Protein AF-A0AAN6WQC1-F1 (afdb_monomer_lite)

Sequence (217 aa):
PSANMASTAAAEAPAALTTPFSPPQSCVDQFVTTSFVSDSSTVTLLASGPVDSQFSACQPSGWDAGGSSSNFHFSPAVCPSGWTAYELGADGQSSTARCCSSGFALSLINNLRIDGFPDMVCAQATTLEDSQQSVLRVHNEWFISWASSDVPSLTPAPPQPACSTSRIPTWIPGDNAVDLGSPCTGTPNNDVPSHQKDAGVALFLMIGLPLIFVAII

Secondary structure (DSSP, 8-state):
---------PPPPPEEESS-----GGGTT--EEEEEEETTEEEEEEEESTTSTTGGGGSPTTTTTT-TTTTTEEEEE-PPTTPEEEEEEE-SSEEEEEEE-TT-EEEE-TT---TT--SEEEEEEEEETTTTEEEEEEEPPEEEEEETTTGGGSSSPPPPPSSTT-EEEEE-TT-------S------------THHHHHHHHIIIIIHHHHHHT--

Radius of gyration: 19.8 Å; chains: 1; bounding box: 80×39×48 Å

Structure (mmCIF, N/CA/C/O backbone):
data_AF-A0AAN6WQC1-F1
#
_entry.id   AF-A0AAN6WQC1-F1
#
loop_
_atom_site.group_PDB
_atom_site.id
_atom_site.type_symbol
_atom_site.label_atom_id
_atom_site.label_alt_id
_atom_site.label_comp_id
_atom_site.label_asym_id
_atom_site.label_entity_id
_atom_site.label_seq_id
_atom_site.pdbx_PDB_ins_code
_atom_site.Cartn_x
_atom_site.Cartn_y
_atom_site.Cartn_z
_atom_site.occupancy
_atom_site.B_iso_or_equiv
_atom_site.auth_seq_id
_atom_site.auth_comp_id
_atom_site.auth_asym_id
_atom_site.auth_atom_id
_atom_site.pdbx_PDB_model_num
ATOM 1 N N . PRO A 1 1 ? -46.557 19.786 -19.475 1.00 40.41 1 PRO A N 1
ATOM 2 C CA . PRO A 1 1 ? -45.206 20.311 -19.166 1.00 40.41 1 PRO A CA 1
ATOM 3 C C . PRO A 1 1 ? -44.537 19.434 -18.100 1.00 40.41 1 PRO A C 1
ATOM 5 O O . PRO A 1 1 ? -44.844 19.542 -16.918 1.00 40.41 1 PRO A O 1
ATOM 8 N N . SER A 1 2 ? -43.733 18.477 -18.564 1.00 36.22 2 SER A N 1
ATOM 9 C CA . SER A 1 2 ? -43.116 17.421 -17.759 1.00 36.22 2 SER A CA 1
ATOM 10 C C . SER A 1 2 ? -42.010 17.969 -16.858 1.00 36.22 2 SER A C 1
ATOM 12 O O . SER A 1 2 ? -41.162 18.736 -17.310 1.00 36.22 2 SER A O 1
ATOM 14 N N . ALA A 1 3 ? -42.031 17.568 -15.586 1.00 41.28 3 ALA A N 1
ATOM 15 C CA . ALA A 1 3 ? -40.982 17.859 -14.621 1.00 41.28 3 ALA A CA 1
ATOM 16 C C . ALA A 1 3 ? -39.701 17.106 -15.008 1.00 41.28 3 ALA A C 1
ATOM 18 O O . ALA A 1 3 ? -39.703 15.881 -15.120 1.00 41.28 3 ALA A O 1
ATOM 19 N N . ASN A 1 4 ? -38.617 17.847 -15.225 1.00 42.84 4 ASN A N 1
ATOM 20 C CA . ASN A 1 4 ? -37.292 17.295 -15.463 1.00 42.84 4 ASN A CA 1
ATOM 21 C C . ASN A 1 4 ? -36.682 16.957 -14.093 1.00 42.84 4 ASN A C 1
ATOM 23 O O . ASN A 1 4 ? -36.180 17.840 -13.400 1.00 42.84 4 ASN A O 1
ATOM 27 N N . MET A 1 5 ? -36.804 15.702 -13.654 1.00 38.09 5 MET A N 1
ATOM 28 C CA . MET A 1 5 ? -36.086 15.215 -12.476 1.00 38.09 5 MET A CA 1
ATOM 29 C C . MET A 1 5 ? -34.627 14.985 -12.870 1.00 38.09 5 MET A C 1
ATOM 31 O O . MET A 1 5 ? -34.294 13.994 -13.513 1.00 38.09 5 MET A O 1
ATOM 35 N N . ALA A 1 6 ? -33.760 15.924 -12.497 1.00 45.75 6 ALA A N 1
ATOM 36 C CA . ALA A 1 6 ? -32.326 15.691 -12.486 1.00 45.75 6 ALA A CA 1
ATOM 37 C C . ALA A 1 6 ? -32.026 14.653 -11.395 1.00 45.75 6 ALA A C 1
ATOM 39 O O . ALA A 1 6 ? -32.148 14.935 -10.204 1.00 45.75 6 ALA A O 1
ATOM 40 N N . SER A 1 7 ? -31.694 13.434 -11.816 1.00 40.56 7 SER A N 1
ATOM 41 C CA . SER A 1 7 ? -31.193 12.384 -10.935 1.00 40.56 7 SER A CA 1
ATOM 42 C C . SER A 1 7 ? -29.777 12.759 -10.511 1.00 40.56 7 SER A C 1
ATOM 44 O O . SER A 1 7 ? -28.839 12.630 -11.296 1.00 40.56 7 SER A O 1
ATOM 46 N N . THR A 1 8 ? -29.615 13.250 -9.284 1.00 41.53 8 THR A N 1
ATOM 47 C CA . THR A 1 8 ? -28.304 13.333 -8.636 1.00 41.53 8 THR A CA 1
ATOM 48 C C . THR A 1 8 ? -27.776 11.907 -8.519 1.00 41.53 8 THR A C 1
ATOM 50 O O . THR A 1 8 ? -28.330 11.110 -7.763 1.00 41.53 8 THR A O 1
ATOM 53 N N . ALA A 1 9 ? -26.764 11.552 -9.311 1.00 47.03 9 ALA A N 1
ATOM 54 C CA . ALA A 1 9 ? -26.075 10.277 -9.163 1.00 47.03 9 ALA A CA 1
ATOM 55 C C . ALA A 1 9 ? -25.506 10.213 -7.739 1.00 47.03 9 ALA A C 1
ATOM 57 O O . ALA A 1 9 ? -24.696 11.058 -7.355 1.00 47.03 9 ALA A O 1
ATOM 58 N N . ALA A 1 10 ? -25.991 9.269 -6.932 1.00 48.66 10 ALA A N 1
ATOM 59 C CA . ALA A 1 10 ? -25.383 8.975 -5.646 1.00 48.66 10 ALA A CA 1
ATOM 60 C C . ALA A 1 10 ? -23.965 8.466 -5.923 1.00 48.66 10 ALA A C 1
ATOM 62 O O . ALA A 1 10 ? -23.799 7.542 -6.718 1.00 48.66 10 ALA A O 1
ATOM 63 N N . ALA A 1 11 ? -22.956 9.094 -5.318 1.00 55.50 11 ALA A N 1
ATOM 64 C CA . ALA A 1 11 ? -21.610 8.541 -5.319 1.00 55.50 11 ALA A CA 1
ATOM 65 C C . ALA A 1 11 ? -21.685 7.140 -4.698 1.00 55.50 11 ALA A C 1
ATOM 67 O O . ALA A 1 11 ? -22.179 6.987 -3.578 1.00 55.50 11 ALA A O 1
ATOM 68 N N . GLU A 1 12 ? -21.285 6.129 -5.462 1.00 62.88 12 GLU A N 1
ATOM 69 C CA . GLU A 1 12 ? -21.279 4.747 -5.002 1.00 62.88 12 GLU A CA 1
ATOM 70 C C . GLU A 1 12 ? -20.284 4.624 -3.842 1.00 62.88 12 GLU A C 1
ATOM 72 O O . GLU A 1 12 ? -19.184 5.182 -3.884 1.00 62.88 12 GLU A O 1
ATOM 77 N N . ALA A 1 13 ? -20.712 3.984 -2.754 1.00 68.94 13 ALA A N 1
ATOM 78 C CA . ALA A 1 13 ? -19.872 3.836 -1.575 1.00 68.94 13 ALA A CA 1
ATOM 79 C C . ALA A 1 13 ? -18.675 2.918 -1.897 1.00 68.94 13 ALA A C 1
ATOM 81 O O . ALA A 1 13 ? -18.851 1.941 -2.628 1.00 68.94 13 ALA A O 1
ATOM 82 N N . PRO A 1 14 ? -17.476 3.197 -1.354 1.00 78.62 14 PRO A N 1
ATOM 83 C CA . PRO A 1 14 ? -16.312 2.336 -1.547 1.00 78.62 14 PRO A CA 1
ATOM 84 C C . PRO A 1 14 ? -16.585 0.912 -1.049 1.00 78.62 14 PRO A C 1
ATOM 86 O O . PRO A 1 14 ? -17.332 0.706 -0.090 1.00 78.62 14 PRO A O 1
ATOM 89 N N . ALA A 1 15 ? -15.961 -0.077 -1.692 1.00 85.94 15 ALA A N 1
ATOM 90 C CA . ALA A 1 15 ? -16.128 -1.475 -1.313 1.00 85.94 15 ALA A CA 1
ATOM 91 C C . ALA A 1 15 ? -15.557 -1.745 0.092 1.00 85.94 15 ALA A C 1
ATOM 93 O O . ALA A 1 15 ? -14.488 -1.253 0.458 1.00 85.94 15 ALA A O 1
ATOM 94 N N . ALA A 1 16 ? -16.260 -2.556 0.884 1.00 90.50 16 ALA A N 1
ATOM 95 C CA . ALA A 1 16 ? -15.798 -2.971 2.205 1.00 90.50 16 ALA A CA 1
ATOM 96 C C . ALA A 1 16 ? -14.895 -4.212 2.105 1.00 90.50 16 ALA A C 1
ATOM 98 O O . ALA A 1 16 ? -15.237 -5.180 1.425 1.00 90.50 16 ALA A O 1
ATOM 99 N N . LEU A 1 17 ? -13.772 -4.209 2.828 1.00 91.69 17 LEU A N 1
ATOM 100 C CA . LEU A 1 17 ? -12.808 -5.316 2.896 1.00 91.69 17 LEU A CA 1
ATOM 101 C C . LEU A 1 17 ? -12.402 -5.577 4.346 1.00 91.69 17 LEU A C 1
ATOM 103 O O . LEU A 1 17 ? -11.299 -5.253 4.783 1.00 91.69 17 LEU A O 1
ATOM 107 N N . THR A 1 18 ? -13.311 -6.164 5.118 1.00 92.44 18 THR A N 1
ATOM 108 C CA . THR A 1 18 ? -13.117 -6.380 6.561 1.00 92.44 18 THR A CA 1
ATOM 109 C C . THR A 1 18 ? -12.109 -7.485 6.899 1.00 92.44 18 THR A C 1
ATOM 111 O O . THR A 1 18 ? -11.685 -7.608 8.048 1.00 92.44 18 THR A O 1
ATOM 114 N N . THR A 1 19 ? -11.682 -8.255 5.897 1.00 90.25 19 THR A N 1
ATOM 115 C CA . THR A 1 19 ? -10.601 -9.244 5.974 1.00 90.25 19 THR A CA 1
ATOM 116 C C . THR A 1 19 ? -9.582 -8.996 4.862 1.00 90.25 19 THR A C 1
ATOM 118 O O . THR A 1 19 ? -9.999 -8.597 3.770 1.00 90.25 19 THR A O 1
ATOM 121 N N . PRO A 1 20 ? -8.283 -9.291 5.070 1.00 90.12 20 PRO A N 1
ATOM 122 C CA . PRO A 1 20 ? -7.261 -9.156 4.057 1.00 90.12 20 PRO A CA 1
ATOM 123 C C . PRO A 1 20 ? -7.650 -9.880 2.780 1.00 90.12 20 PRO A C 1
ATOM 125 O O . PRO A 1 20 ? -7.912 -11.085 2.772 1.00 90.12 20 PRO A O 1
ATOM 128 N N . PHE A 1 21 ? -7.661 -9.133 1.685 1.00 91.25 21 PHE A N 1
ATOM 129 C CA . PHE A 1 21 ? -7.722 -9.727 0.367 1.00 91.25 21 PHE A CA 1
ATOM 130 C C . PHE A 1 21 ? -6.424 -10.502 0.103 1.00 91.25 21 PHE A C 1
ATOM 132 O O . PHE A 1 21 ? -5.330 -10.026 0.409 1.00 91.25 21 PHE A O 1
ATOM 139 N N . SER A 1 22 ? -6.541 -11.696 -0.472 1.00 89.38 22 SER A N 1
ATOM 140 C CA . SER A 1 22 ? -5.398 -12.483 -0.924 1.00 89.38 22 SER A CA 1
ATOM 141 C C . SER A 1 22 ? -5.552 -12.705 -2.427 1.00 89.38 22 SER A C 1
ATOM 143 O O . SER A 1 22 ? -6.411 -13.498 -2.828 1.00 89.38 22 SER A O 1
ATOM 145 N N . PRO A 1 23 ? -4.793 -11.980 -3.271 1.00 81.62 23 PRO A N 1
ATOM 146 C CA . PRO A 1 23 ? -4.866 -12.191 -4.707 1.00 81.62 23 PRO A CA 1
ATOM 147 C C . PRO A 1 23 ? -4.422 -13.625 -5.051 1.00 81.62 23 PRO A C 1
ATOM 149 O O . PRO A 1 23 ? -3.529 -14.172 -4.392 1.00 81.62 23 PRO A O 1
ATOM 152 N N . PRO A 1 24 ? -5.003 -14.251 -6.091 1.00 84.12 24 PRO A N 1
ATOM 153 C CA . PRO A 1 24 ? -4.518 -15.528 -6.605 1.00 84.12 24 PRO A CA 1
ATOM 154 C C . PRO A 1 24 ? -3.018 -15.479 -6.934 1.00 84.12 24 PRO A C 1
ATOM 156 O O . PRO A 1 24 ? -2.499 -14.442 -7.331 1.00 84.12 24 PRO A O 1
ATOM 159 N N . GLN A 1 25 ? -2.309 -16.608 -6.856 1.00 80.25 25 GLN A N 1
ATOM 160 C CA . GLN A 1 25 ? -0.863 -16.646 -7.152 1.00 80.25 25 GLN A CA 1
ATOM 161 C C . GLN A 1 25 ? -0.516 -16.180 -8.578 1.00 80.25 25 GLN A C 1
ATOM 163 O O . GLN A 1 25 ? 0.547 -15.616 -8.800 1.00 80.25 25 GLN A O 1
ATOM 168 N N . SER A 1 26 ? -1.433 -16.345 -9.536 1.00 81.50 26 SER A N 1
ATOM 169 C CA . SER A 1 26 ? -1.285 -15.836 -10.907 1.00 81.50 26 SER A CA 1
ATOM 170 C C . SER A 1 26 ? -1.262 -14.306 -11.009 1.00 81.50 26 SER A C 1
ATOM 172 O O . SER A 1 26 ? -0.944 -13.779 -12.069 1.00 81.50 26 SER A O 1
ATOM 174 N N . CYS A 1 27 ? -1.639 -13.608 -9.939 1.00 80.69 27 CYS A N 1
ATOM 175 C CA . CYS A 1 27 ? -1.701 -12.153 -9.846 1.00 80.69 27 CYS A CA 1
ATOM 176 C C . CYS A 1 27 ? -0.464 -11.534 -9.191 1.00 80.69 27 CYS A C 1
ATOM 178 O O . CYS A 1 27 ? -0.381 -10.314 -9.060 1.00 80.69 27 CYS A O 1
ATOM 180 N N . VAL A 1 28 ? 0.489 -12.362 -8.761 1.00 76.69 28 VAL A N 1
ATOM 181 C CA . VAL A 1 28 ? 1.769 -11.889 -8.241 1.00 76.69 28 VAL A CA 1
ATOM 182 C C . VAL A 1 28 ? 2.625 -11.416 -9.418 1.00 76.69 28 VAL A C 1
ATOM 184 O O . VAL A 1 28 ? 2.666 -12.062 -10.460 1.00 76.69 28 VAL A O 1
ATOM 187 N N . ASP A 1 29 ? 3.294 -10.274 -9.254 1.00 76.81 29 ASP A N 1
ATOM 188 C CA . ASP A 1 29 ? 4.267 -9.733 -10.211 1.00 76.81 29 ASP A CA 1
ATOM 189 C C . ASP A 1 29 ? 3.750 -9.443 -11.637 1.00 76.81 29 ASP A C 1
ATOM 191 O O . ASP A 1 29 ? 4.521 -9.442 -12.596 1.00 76.81 29 ASP A O 1
ATOM 195 N N . GLN A 1 30 ? 2.472 -9.081 -11.790 1.00 81.44 30 GLN A N 1
ATOM 196 C CA . GLN A 1 30 ? 1.939 -8.596 -13.070 1.00 81.44 30 GLN A CA 1
ATOM 197 C C . GLN A 1 30 ? 2.336 -7.140 -13.330 1.00 81.44 30 GLN A C 1
ATOM 199 O O . GLN A 1 30 ? 1.707 -6.214 -12.815 1.00 81.44 30 GLN A O 1
ATOM 204 N N . PHE A 1 31 ? 3.385 -6.936 -14.126 1.00 83.25 31 PHE A N 1
ATOM 205 C CA . PHE A 1 31 ? 3.839 -5.612 -14.539 1.00 83.25 31 PHE A CA 1
ATOM 206 C C . PHE A 1 31 ? 4.055 -5.564 -16.045 1.00 83.25 31 PHE A C 1
ATOM 208 O O . PHE A 1 31 ? 4.671 -6.455 -16.627 1.00 83.25 31 PHE A O 1
ATOM 215 N N . VAL A 1 32 ? 3.608 -4.474 -16.658 1.00 79.94 32 VAL A N 1
ATOM 216 C CA . VAL A 1 32 ? 3.863 -4.174 -18.064 1.00 79.94 32 VAL A CA 1
ATOM 217 C C . VAL A 1 32 ? 4.873 -3.044 -18.180 1.00 79.94 32 VAL A C 1
ATOM 219 O O . VAL A 1 32 ? 4.840 -2.070 -17.423 1.00 79.94 32 VAL A O 1
ATOM 222 N N . THR A 1 33 ? 5.789 -3.173 -19.136 1.00 78.00 33 THR A N 1
ATOM 223 C CA . THR A 1 33 ? 6.720 -2.096 -19.470 1.00 78.00 33 THR A CA 1
ATOM 224 C C . THR A 1 33 ? 5.940 -0.917 -20.023 1.00 78.00 33 THR A C 1
ATOM 226 O O . THR A 1 33 ? 5.256 -1.037 -21.039 1.00 78.00 33 THR A O 1
ATOM 229 N N . THR A 1 34 ? 6.077 0.231 -19.373 1.00 75.06 34 THR A N 1
ATOM 230 C CA . THR A 1 34 ? 5.542 1.496 -19.860 1.00 75.06 34 THR A CA 1
ATOM 231 C C . THR A 1 34 ? 6.623 2.568 -19.812 1.00 75.06 34 THR A C 1
ATOM 233 O O . THR A 1 34 ? 7.565 2.518 -19.017 1.00 75.06 34 THR A O 1
ATOM 236 N N . SER A 1 35 ? 6.524 3.522 -20.724 1.00 67.56 35 SER A N 1
ATOM 237 C CA . SER A 1 35 ? 7.442 4.642 -20.832 1.00 67.56 35 SER A CA 1
ATOM 238 C C . SER A 1 35 ? 6.690 5.938 -20.574 1.00 67.56 35 SER A C 1
ATOM 240 O O . SER A 1 35 ? 5.559 6.118 -21.021 1.00 67.56 35 SER A O 1
ATOM 242 N N . PHE A 1 36 ? 7.313 6.849 -19.835 1.00 68.62 36 PHE A N 1
ATOM 243 C CA . PHE A 1 36 ? 6.729 8.150 -19.531 1.00 68.62 36 PHE A CA 1
ATOM 244 C C . PHE A 1 36 ? 7.690 9.269 -19.899 1.00 68.62 36 PHE A C 1
ATOM 246 O O . PHE A 1 36 ? 8.909 9.090 -19.914 1.00 68.62 36 PHE A O 1
ATOM 253 N N . VAL A 1 37 ? 7.122 10.437 -20.179 1.00 60.50 37 VAL A N 1
ATOM 254 C CA . VAL A 1 37 ? 7.866 11.641 -20.539 1.00 60.50 37 VAL A CA 1
ATOM 255 C C . VAL A 1 37 ? 7.953 12.541 -19.312 1.00 60.50 37 VAL A C 1
ATOM 257 O O . VAL A 1 37 ? 6.935 12.987 -18.794 1.00 60.50 37 VAL A O 1
ATOM 260 N N . SER A 1 38 ? 9.171 12.818 -18.858 1.00 61.34 38 SER A N 1
ATOM 261 C CA . SER A 1 38 ? 9.468 13.813 -17.827 1.00 61.34 38 SER A CA 1
ATOM 262 C C . SER A 1 38 ? 10.298 14.925 -18.461 1.00 61.34 38 SER A C 1
ATOM 264 O O . SER A 1 38 ? 11.411 14.659 -18.905 1.00 61.34 38 SER A O 1
ATOM 266 N N . ASP A 1 39 ? 9.721 16.127 -18.590 1.00 60.94 39 ASP A N 1
ATOM 267 C CA . ASP A 1 39 ? 10.325 17.425 -18.965 1.00 60.94 39 ASP A CA 1
ATOM 268 C C . ASP A 1 39 ? 11.364 17.477 -20.115 1.00 60.94 39 ASP A C 1
ATOM 270 O O . ASP A 1 39 ? 12.037 18.493 -20.275 1.00 60.94 39 ASP A O 1
ATOM 274 N N . SER A 1 40 ? 11.513 16.409 -20.914 1.00 63.06 40 SER A N 1
ATOM 275 C CA . SER A 1 40 ? 12.317 16.220 -22.153 1.00 63.06 40 SER A CA 1
ATOM 276 C C . SER A 1 40 ? 12.901 14.802 -22.288 1.00 63.06 40 SER A C 1
ATOM 278 O O . SER A 1 40 ? 13.413 14.457 -23.351 1.00 63.06 40 SER A O 1
ATOM 280 N N . SER A 1 41 ? 12.826 13.970 -21.246 1.00 66.25 41 SER A N 1
ATOM 281 C CA . SER A 1 41 ? 13.374 12.610 -21.220 1.00 66.25 41 SER A CA 1
ATOM 282 C C . SER A 1 41 ? 12.276 11.558 -21.119 1.00 66.25 41 SER A C 1
ATOM 284 O O . SER A 1 41 ? 11.313 11.716 -20.373 1.00 66.25 41 SER A O 1
ATOM 286 N N . THR A 1 42 ? 12.433 10.467 -21.870 1.00 68.38 42 THR A N 1
ATOM 287 C CA . THR A 1 42 ? 11.592 9.277 -21.708 1.00 68.38 42 THR A CA 1
ATOM 288 C C . THR A 1 42 ? 12.268 8.330 -20.732 1.00 68.38 42 THR A C 1
ATOM 290 O O . THR A 1 42 ? 13.405 7.922 -20.963 1.00 68.38 42 THR A O 1
ATOM 293 N N . VAL A 1 43 ? 11.585 7.966 -19.657 1.00 71.38 43 VAL A N 1
ATOM 294 C CA . VAL A 1 43 ? 12.078 6.981 -18.693 1.00 71.38 43 VAL A CA 1
ATOM 295 C C . VAL A 1 43 ? 11.169 5.760 -18.759 1.00 71.38 43 VAL A C 1
ATOM 297 O O . VAL A 1 43 ? 9.957 5.867 -18.945 1.00 71.38 43 VAL A O 1
ATOM 300 N N . THR A 1 44 ? 11.784 4.587 -18.660 1.00 76.25 44 THR A N 1
ATOM 301 C CA . THR A 1 44 ? 11.087 3.301 -18.710 1.00 76.25 44 THR A CA 1
ATOM 302 C C . THR A 1 44 ? 10.871 2.795 -17.293 1.00 76.25 44 THR A C 1
ATOM 304 O O . THR A 1 44 ? 11.812 2.760 -16.499 1.00 76.25 44 THR A O 1
ATOM 307 N N . LEU A 1 45 ? 9.643 2.395 -16.982 1.00 79.62 45 LEU A N 1
ATOM 308 C CA . LEU A 1 45 ? 9.292 1.724 -15.739 1.00 79.62 45 LEU A CA 1
ATOM 309 C C . LEU A 1 45 ? 8.394 0.515 -16.021 1.00 79.62 45 LEU A C 1
ATOM 311 O O . LEU A 1 45 ? 7.894 0.310 -17.126 1.00 79.62 45 LEU A O 1
ATOM 315 N N . LEU A 1 46 ? 8.193 -0.292 -14.996 1.00 85.50 46 LEU A N 1
ATOM 316 C CA . LEU A 1 46 ? 7.273 -1.415 -14.979 1.00 85.50 46 LEU A CA 1
ATOM 317 C C . LEU A 1 46 ? 6.057 -0.993 -14.155 1.00 85.50 46 LEU A C 1
ATOM 319 O O . LEU A 1 46 ? 6.199 -0.680 -12.977 1.00 85.50 46 LEU A O 1
ATOM 323 N N . ALA A 1 47 ? 4.871 -0.964 -14.752 1.00 83.88 47 ALA A N 1
ATOM 324 C CA . ALA A 1 47 ? 3.644 -0.553 -14.076 1.00 83.88 47 ALA A CA 1
ATOM 325 C C . ALA A 1 47 ? 2.686 -1.735 -13.916 1.00 83.88 47 ALA A C 1
ATOM 327 O O . ALA A 1 47 ? 2.443 -2.474 -14.868 1.00 83.88 47 ALA A O 1
ATOM 328 N N . SER A 1 48 ? 2.120 -1.883 -12.722 1.00 83.44 48 SER A N 1
ATOM 329 C CA . SER A 1 48 ? 0.948 -2.720 -12.471 1.00 83.44 48 SER A CA 1
ATOM 330 C C . SER A 1 48 ? -0.238 -1.801 -12.219 1.00 83.44 48 SER A C 1
ATOM 332 O O . SER A 1 48 ? -0.206 -0.978 -11.302 1.00 83.44 48 SER A O 1
ATOM 334 N N . GLY A 1 49 ? -1.265 -1.876 -13.059 1.00 75.81 49 GLY A N 1
ATOM 335 C CA . GLY A 1 49 ? -2.379 -0.946 -12.960 1.00 75.81 49 GLY A CA 1
ATOM 336 C C . GLY A 1 49 ? -3.505 -1.228 -13.946 1.00 75.81 49 GLY A C 1
ATOM 337 O O . GLY A 1 49 ? -3.398 -2.135 -14.772 1.00 75.81 49 GLY A O 1
ATOM 338 N N . PRO A 1 50 ? -4.570 -0.411 -13.908 1.00 63.19 50 PRO A N 1
ATOM 339 C CA . PRO A 1 50 ? -5.797 -0.619 -14.684 1.00 63.19 50 PRO A CA 1
ATOM 340 C C . PRO A 1 50 ? -5.601 -0.545 -16.208 1.00 63.19 50 PRO A C 1
ATOM 342 O O . PRO A 1 50 ? -6.527 -0.830 -16.961 1.00 63.19 50 PRO A O 1
ATOM 345 N N . VAL A 1 51 ? -4.412 -0.152 -16.669 1.00 63.78 51 VAL A N 1
ATOM 346 C CA . VAL A 1 51 ? -4.025 -0.169 -18.084 1.00 63.78 51 VAL A CA 1
ATOM 347 C C . VAL A 1 51 ? -3.777 -1.585 -18.622 1.00 63.78 51 VAL A C 1
ATOM 349 O O . VAL A 1 51 ? -3.842 -1.782 -19.833 1.00 63.78 51 VAL A O 1
ATOM 352 N N . ASP A 1 52 ? -3.525 -2.571 -17.755 1.00 70.50 52 ASP A N 1
ATOM 353 C CA . ASP A 1 52 ? -3.408 -3.981 -18.136 1.00 70.50 52 ASP A CA 1
ATOM 354 C C . ASP A 1 52 ? -4.755 -4.704 -17.966 1.00 70.50 52 ASP A C 1
ATOM 356 O O . ASP A 1 52 ? -5.359 -4.707 -16.897 1.00 70.50 52 ASP A O 1
ATOM 360 N N . SER A 1 53 ? -5.216 -5.377 -19.020 1.00 70.50 53 SER A N 1
ATOM 361 C CA . SER A 1 53 ? -6.437 -6.193 -18.997 1.00 70.50 53 SER A CA 1
ATOM 362 C C . SER A 1 53 ? -6.424 -7.340 -17.974 1.00 70.50 53 SER A C 1
ATOM 364 O O . SER A 1 53 ? -7.490 -7.758 -17.524 1.00 70.50 53 SER A O 1
ATOM 366 N N . GLN A 1 54 ? -5.249 -7.856 -17.591 1.00 75.75 54 GLN A N 1
ATOM 367 C CA . GLN A 1 54 ? -5.136 -8.911 -16.576 1.00 75.75 54 GLN A CA 1
ATOM 368 C C . GLN A 1 54 ? -5.270 -8.364 -15.153 1.00 75.75 54 GLN A C 1
ATOM 370 O O . GLN A 1 54 ? -5.680 -9.090 -14.246 1.00 75.75 54 GLN A O 1
ATOM 375 N N . PHE A 1 55 ? -5.021 -7.066 -14.974 1.00 80.69 55 PHE A N 1
ATOM 376 C CA . PHE A 1 55 ? -5.011 -6.418 -13.673 1.00 80.69 55 PHE A CA 1
ATOM 377 C C . PHE A 1 55 ? -6.371 -6.488 -12.976 1.00 80.69 55 PHE A C 1
ATOM 379 O O . PHE A 1 55 ? -6.433 -6.766 -11.779 1.00 80.69 55 PHE A O 1
ATOM 386 N N . SER A 1 56 ? -7.471 -6.284 -13.710 1.00 81.88 56 SER A N 1
ATOM 387 C CA . SER A 1 56 ? -8.826 -6.291 -13.141 1.00 81.88 56 SER A CA 1
ATOM 388 C C . SER A 1 56 ? -9.223 -7.653 -12.568 1.00 81.88 56 SER A C 1
ATOM 390 O O . SER A 1 56 ? -9.948 -7.706 -11.580 1.00 81.88 56 SER A O 1
ATOM 392 N N . ALA A 1 57 ? -8.718 -8.755 -13.137 1.00 83.12 57 ALA A N 1
ATOM 393 C CA . ALA A 1 57 ? -8.975 -10.105 -12.626 1.00 83.12 57 ALA A CA 1
ATOM 394 C C . ALA A 1 57 ? -8.308 -10.364 -11.262 1.00 83.12 57 ALA A C 1
ATOM 396 O O . ALA A 1 57 ? -8.658 -11.316 -10.566 1.00 83.12 57 ALA A O 1
ATOM 397 N N . CYS A 1 58 ? -7.355 -9.512 -10.886 1.00 85.69 58 CYS A N 1
ATOM 398 C CA . CYS A 1 58 ? -6.574 -9.603 -9.662 1.00 85.69 58 CYS A CA 1
ATOM 399 C C . CYS A 1 58 ? -7.070 -8.681 -8.548 1.00 85.69 58 CYS A C 1
ATOM 401 O O . CYS A 1 58 ? -6.458 -8.632 -7.482 1.00 85.69 58 CYS A O 1
ATOM 403 N N . GLN A 1 59 ? -8.169 -7.964 -8.783 1.00 87.50 59 GLN A N 1
ATOM 404 C CA . GLN A 1 59 ? -8.752 -7.046 -7.819 1.00 87.50 59 GLN A CA 1
ATOM 405 C C . GLN A 1 59 ? -9.969 -7.663 -7.113 1.00 87.50 59 GLN A C 1
ATOM 407 O O . GLN A 1 59 ? -10.654 -8.524 -7.674 1.00 87.50 59 GLN A O 1
ATOM 412 N N . PRO A 1 60 ? -10.268 -7.236 -5.876 1.00 88.44 60 PRO A N 1
ATOM 413 C CA . PRO A 1 60 ? -11.483 -7.640 -5.185 1.00 88.44 60 PRO A CA 1
ATOM 414 C C . PRO A 1 60 ? -12.724 -7.096 -5.898 1.00 88.44 60 PRO A C 1
ATOM 416 O O . PRO A 1 60 ? -12.668 -6.117 -6.636 1.00 88.44 60 PRO A O 1
ATOM 419 N N . SER A 1 61 ? -13.880 -7.709 -5.649 1.00 84.75 61 SER A N 1
ATOM 420 C CA . SER A 1 61 ? -15.144 -7.227 -6.223 1.00 84.75 61 SER A CA 1
ATOM 421 C C . SER A 1 61 ? -15.436 -5.790 -5.774 1.00 84.75 61 SER A C 1
ATOM 423 O O . SER A 1 61 ? -15.344 -5.494 -4.584 1.00 84.75 61 SER A O 1
ATOM 425 N N . GLY A 1 62 ? -15.798 -4.910 -6.712 1.00 81.31 62 GLY A N 1
ATOM 426 C CA . GLY A 1 62 ? -16.127 -3.508 -6.424 1.00 81.31 62 GLY A CA 1
ATOM 427 C C . GLY A 1 62 ? -14.922 -2.580 -6.225 1.00 81.31 62 GLY A C 1
ATOM 428 O O . GLY A 1 62 ? -15.101 -1.454 -5.770 1.00 81.31 62 GLY A O 1
ATOM 429 N N . TRP A 1 63 ? -13.704 -3.017 -6.562 1.00 84.31 63 TRP A N 1
ATOM 430 C CA . TRP A 1 63 ? -12.490 -2.186 -6.507 1.00 84.31 63 TRP A CA 1
ATOM 431 C C . TRP A 1 63 ? -12.550 -0.914 -7.369 1.00 84.31 63 TRP A C 1
ATOM 433 O O . TRP A 1 63 ? -11.785 0.019 -7.128 1.00 84.31 63 TRP A O 1
ATOM 443 N N . ASP A 1 64 ? -13.430 -0.898 -8.369 1.00 81.00 64 ASP A N 1
ATOM 444 C CA . ASP A 1 64 ? -13.653 0.157 -9.356 1.00 81.00 64 ASP A CA 1
ATOM 445 C C . ASP A 1 64 ? -15.009 0.874 -9.190 1.00 81.00 64 ASP A C 1
ATOM 447 O O . ASP A 1 64 ? -15.401 1.682 -10.036 1.00 81.00 64 ASP A O 1
ATOM 451 N N . ALA A 1 65 ? -15.727 0.607 -8.091 1.00 70.88 65 ALA A N 1
ATOM 452 C CA . ALA A 1 65 ? -17.129 0.994 -7.915 1.00 70.88 65 ALA A CA 1
ATOM 453 C C . ALA A 1 65 ? -17.394 2.512 -7.951 1.00 70.88 65 ALA A C 1
ATOM 455 O O . ALA A 1 65 ? -18.465 2.929 -8.371 1.00 70.88 65 ALA A O 1
ATOM 456 N N . GLY A 1 66 ? -16.445 3.373 -7.574 1.00 63.22 66 GLY A N 1
ATOM 457 C CA . GLY A 1 66 ? -16.650 4.830 -7.643 1.00 63.22 66 GLY A CA 1
ATOM 458 C C . GLY A 1 66 ? -15.970 5.515 -8.843 1.00 63.22 66 GLY A C 1
ATOM 459 O O . GLY A 1 66 ? -15.768 6.734 -8.832 1.00 63.22 66 GLY A O 1
ATOM 460 N N . GLY A 1 67 ? -15.561 4.754 -9.864 1.00 63.53 67 GLY A N 1
ATOM 461 C CA . GLY A 1 67 ? -14.879 5.263 -11.057 1.00 63.53 67 GLY A CA 1
ATOM 462 C C . GLY A 1 67 ? -13.412 5.656 -10.833 1.00 63.53 67 GLY A C 1
ATOM 463 O O . GLY A 1 67 ? -12.879 5.568 -9.728 1.00 63.53 67 GLY A O 1
ATOM 464 N N . SER A 1 68 ? -12.754 6.143 -11.896 1.00 59.03 68 SER A N 1
ATOM 465 C CA . SER A 1 68 ? -11.289 6.293 -12.006 1.00 59.03 68 SER A CA 1
ATOM 466 C C . SER A 1 68 ? -10.595 7.039 -10.858 1.00 59.03 68 SER A C 1
ATOM 468 O O . SER A 1 68 ? -9.417 6.807 -10.617 1.00 59.03 68 SER A O 1
ATOM 470 N N . SER A 1 69 ? -11.301 7.940 -10.167 1.00 54.34 69 SER A N 1
ATOM 471 C CA . SER A 1 69 ? -10.788 8.752 -9.053 1.00 54.34 69 SER A CA 1
ATOM 472 C C . SER A 1 69 ? -10.957 8.123 -7.664 1.00 54.34 69 SER A C 1
ATOM 474 O O . SER A 1 69 ? -10.530 8.718 -6.682 1.00 54.34 69 SER A O 1
ATOM 476 N N . SER A 1 70 ? -11.619 6.971 -7.565 1.00 62.25 70 SER A N 1
ATOM 477 C CA . SER A 1 70 ? -11.848 6.239 -6.307 1.00 62.25 70 SER A CA 1
ATOM 478 C C . SER A 1 70 ? -11.485 4.757 -6.404 1.00 62.25 70 SER A C 1
ATOM 480 O O . SER A 1 70 ? -11.692 4.002 -5.453 1.00 62.25 70 SER A O 1
ATOM 482 N N . ASN A 1 71 ? -10.942 4.337 -7.551 1.00 77.00 71 ASN A N 1
ATOM 483 C CA . ASN A 1 71 ? -10.347 3.020 -7.685 1.00 77.00 71 ASN A CA 1
ATOM 484 C C . ASN A 1 71 ? -9.353 2.821 -6.535 1.00 77.00 71 ASN A C 1
ATOM 486 O O . ASN A 1 71 ? -8.591 3.731 -6.210 1.00 77.00 71 ASN A O 1
ATOM 490 N N . PHE A 1 72 ? -9.370 1.639 -5.926 1.00 86.44 72 PHE A N 1
ATOM 491 C CA . PHE A 1 72 ? -8.531 1.294 -4.770 1.00 86.44 72 PHE A CA 1
ATOM 492 C C . PHE A 1 72 ? -8.866 2.020 -3.457 1.00 86.44 72 PHE A C 1
ATOM 494 O O . PHE A 1 72 ? -8.045 2.015 -2.538 1.00 86.44 72 PHE A O 1
ATOM 501 N N . HIS A 1 73 ? -10.057 2.613 -3.337 1.00 89.69 73 HIS A N 1
ATOM 502 C CA . HIS A 1 73 ? -10.572 3.115 -2.065 1.00 89.69 73 HIS A CA 1
ATOM 503 C C . HIS A 1 73 ? -11.496 2.079 -1.426 1.00 89.69 73 HIS A C 1
ATOM 505 O O . HIS A 1 73 ? -12.487 1.666 -2.028 1.00 89.69 73 HIS A O 1
ATOM 511 N N . PHE A 1 74 ? -11.203 1.699 -0.183 1.00 90.88 74 PHE A N 1
ATOM 512 C CA . PHE A 1 74 ? -11.976 0.688 0.535 1.00 90.88 74 PHE A CA 1
ATOM 513 C C . PHE A 1 74 ? -12.350 1.162 1.939 1.00 90.88 74 PHE A C 1
ATOM 515 O O . PHE A 1 74 ? -11.517 1.717 2.661 1.00 90.88 74 PHE A O 1
ATOM 522 N N . SER A 1 75 ? -13.609 0.954 2.334 1.00 91.56 75 SER A N 1
ATOM 523 C CA . SER A 1 75 ? -14.110 1.367 3.649 1.00 91.56 75 SER A CA 1
ATOM 524 C C . SER A 1 75 ? -15.372 0.591 4.069 1.00 91.56 75 SER A C 1
ATOM 526 O O . SER A 1 75 ? -16.313 0.513 3.280 1.00 91.56 75 SER A O 1
ATOM 528 N N . PRO A 1 76 ? -15.439 0.047 5.300 1.00 93.06 76 PRO A N 1
ATOM 529 C CA . PRO A 1 76 ? -14.307 -0.190 6.191 1.00 93.06 76 PRO A CA 1
ATOM 530 C C . PRO A 1 76 ? -13.365 -1.249 5.603 1.00 93.06 76 PRO A C 1
ATOM 532 O O . PRO A 1 76 ? -13.821 -2.197 4.953 1.00 93.06 76 PRO A O 1
ATOM 535 N N . ALA A 1 77 ? -12.056 -1.107 5.816 1.00 93.56 77 ALA A N 1
ATOM 536 C CA . ALA A 1 77 ? -11.094 -2.034 5.225 1.00 93.56 77 ALA A CA 1
ATOM 537 C C . ALA A 1 77 ? -9.793 -2.232 6.011 1.00 93.56 77 ALA A C 1
ATOM 539 O O . ALA A 1 77 ? -9.368 -1.372 6.779 1.00 93.56 77 ALA A O 1
ATOM 540 N N . VAL A 1 78 ? -9.142 -3.369 5.749 1.00 93.81 78 VAL A N 1
ATOM 541 C CA . VAL A 1 78 ? -7.753 -3.679 6.126 1.00 93.81 78 VAL A CA 1
ATOM 542 C C . VAL A 1 78 ? -6.919 -3.991 4.883 1.00 93.81 78 VAL A C 1
ATOM 544 O O . VAL A 1 78 ? -7.456 -4.382 3.846 1.00 93.81 78 VAL A O 1
ATOM 547 N N . CYS A 1 79 ? -5.597 -3.814 4.976 1.00 93.56 79 CYS A N 1
ATOM 548 C CA . CYS A 1 79 ? -4.706 -4.069 3.845 1.00 93.56 79 CYS A CA 1
ATOM 549 C C . CYS A 1 79 ? -4.728 -5.552 3.424 1.00 93.56 79 CYS A C 1
ATOM 551 O O . CYS A 1 79 ? -4.973 -6.427 4.263 1.00 93.56 79 CYS A O 1
ATOM 553 N N . PRO A 1 80 ? -4.434 -5.852 2.144 1.00 92.56 80 PRO A N 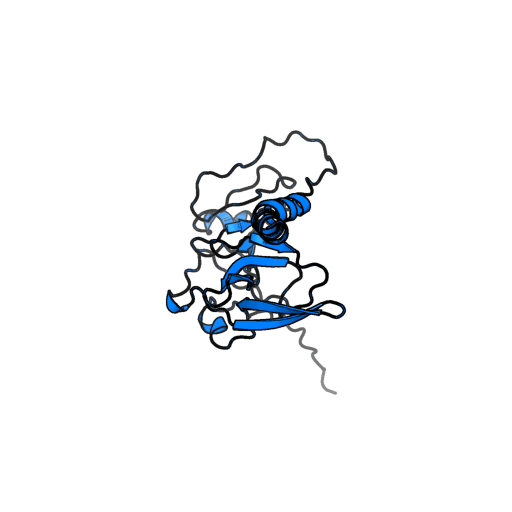1
ATOM 554 C CA . PRO A 1 80 ? -4.258 -7.223 1.676 1.00 92.56 80 PRO A CA 1
ATOM 555 C C . PRO A 1 80 ? -3.227 -8.015 2.488 1.00 92.56 80 PRO A C 1
ATOM 557 O O . PRO A 1 80 ? -2.351 -7.458 3.156 1.00 92.56 80 PRO A O 1
ATOM 560 N N . SER A 1 81 ? -3.312 -9.342 2.421 1.00 89.25 81 SER A N 1
ATOM 561 C CA . SER A 1 81 ? -2.412 -10.217 3.174 1.00 89.25 81 SER A CA 1
ATOM 562 C C . SER A 1 81 ? -0.959 -10.008 2.745 1.00 89.25 81 SER A C 1
ATOM 564 O O . SER A 1 81 ? -0.640 -10.088 1.561 1.00 89.25 81 SER A O 1
ATOM 566 N N . GLY A 1 82 ? -0.071 -9.774 3.716 1.00 86.56 82 GLY A N 1
ATOM 567 C CA . GLY A 1 82 ? 1.364 -9.581 3.474 1.00 86.56 82 GLY A CA 1
ATOM 568 C C . GLY A 1 82 ? 1.742 -8.213 2.896 1.00 86.56 82 GLY A C 1
ATOM 569 O O . GLY A 1 82 ? 2.912 -7.999 2.581 1.00 86.56 82 GLY A O 1
ATOM 570 N N . TRP A 1 83 ? 0.778 -7.300 2.750 1.00 92.00 83 TRP A N 1
ATOM 571 C CA . TRP A 1 83 ? 1.028 -5.923 2.332 1.00 92.00 83 TRP A CA 1
ATOM 572 C C . TRP A 1 83 ? 1.386 -5.054 3.532 1.00 92.00 83 TRP A C 1
ATOM 574 O O . TRP A 1 83 ? 0.898 -5.266 4.643 1.00 92.00 83 TRP A O 1
ATOM 584 N N . THR A 1 84 ? 2.208 -4.041 3.290 1.00 92.00 84 THR A N 1
ATOM 585 C CA . THR A 1 84 ? 2.583 -3.062 4.306 1.00 92.00 84 THR A CA 1
ATOM 586 C C . THR A 1 84 ? 1.619 -1.885 4.240 1.00 92.00 84 THR A C 1
ATOM 588 O O . THR A 1 84 ? 1.499 -1.223 3.209 1.00 92.00 84 THR A O 1
ATOM 591 N N . ALA A 1 85 ? 0.932 -1.621 5.345 1.00 91.56 85 ALA A N 1
ATOM 592 C CA . ALA A 1 85 ? 0.204 -0.390 5.592 1.00 91.56 85 ALA A CA 1
ATOM 593 C C . ALA A 1 85 ? 1.202 0.709 5.963 1.00 91.56 85 ALA A C 1
ATOM 595 O O . ALA A 1 85 ? 1.980 0.548 6.899 1.00 91.56 85 ALA A O 1
ATOM 596 N N . TYR A 1 86 ? 1.160 1.824 5.251 1.00 89.56 86 TYR A N 1
ATOM 597 C CA . TYR A 1 86 ? 1.963 3.011 5.491 1.00 89.56 86 TYR A CA 1
ATOM 598 C C . TYR A 1 86 ? 1.101 4.142 6.027 1.00 89.56 86 TYR A C 1
ATOM 600 O O . TYR A 1 86 ? -0.090 4.243 5.715 1.00 89.56 86 TYR A O 1
ATOM 608 N N . GLU A 1 87 ? 1.750 5.027 6.782 1.00 86.50 87 GLU A N 1
ATOM 609 C CA . GLU A 1 87 ? 1.173 6.287 7.236 1.00 86.50 87 GLU A CA 1
ATOM 610 C C . GLU A 1 87 ? -0.147 6.098 8.002 1.00 86.50 87 GLU A C 1
ATOM 612 O O . GLU A 1 87 ? -1.067 6.899 7.854 1.00 86.50 87 GLU A O 1
ATOM 617 N N . LEU A 1 88 ? -0.265 5.061 8.831 1.00 87.19 88 LEU A N 1
ATOM 618 C CA . LEU A 1 88 ? -1.514 4.776 9.528 1.00 87.19 88 LEU A CA 1
ATOM 619 C C . LEU A 1 88 ? -1.796 5.866 10.570 1.00 87.19 88 LEU A C 1
ATOM 621 O O . LEU A 1 88 ? -0.993 6.105 11.471 1.00 87.19 88 LEU A O 1
ATOM 625 N N . GLY A 1 89 ? -2.915 6.570 10.428 1.00 84.19 89 GLY A N 1
ATOM 626 C CA . GLY A 1 89 ? -3.233 7.742 11.246 1.00 84.19 89 GLY A CA 1
ATOM 627 C C . GLY A 1 89 ? -4.728 7.900 11.478 1.00 84.19 89 GLY A C 1
ATOM 628 O O . GLY A 1 89 ? -5.530 7.364 10.716 1.00 84.19 89 GLY A O 1
ATOM 629 N N . ALA A 1 90 ? -5.093 8.639 12.526 1.00 83.06 90 ALA A N 1
ATOM 630 C CA . ALA A 1 90 ? -6.480 8.869 12.921 1.00 83.06 90 ALA A CA 1
ATOM 631 C C . ALA A 1 90 ? -6.780 10.368 12.994 1.00 83.06 90 ALA A C 1
ATOM 633 O O . ALA A 1 90 ? -6.049 11.091 13.650 1.00 83.06 90 ALA A O 1
ATOM 634 N N . ASP A 1 91 ? -7.868 10.845 12.393 1.00 71.50 91 ASP A N 1
ATOM 635 C CA . ASP A 1 91 ? -8.272 12.264 12.453 1.00 71.50 91 ASP A 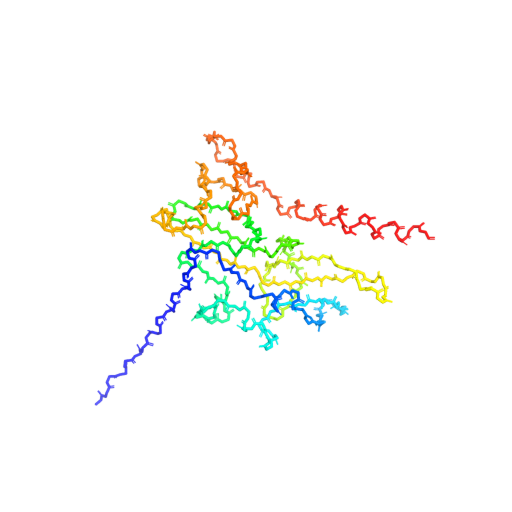CA 1
ATOM 636 C C . ASP A 1 91 ? -9.323 12.556 13.543 1.00 71.50 91 ASP A C 1
ATOM 638 O O . ASP A 1 91 ? -9.867 13.656 13.637 1.00 71.50 91 ASP A O 1
ATOM 642 N N . GLY A 1 92 ? -9.598 11.568 14.400 1.00 68.31 92 GLY A N 1
ATOM 643 C CA . GLY A 1 92 ? -10.610 11.630 15.456 1.00 68.31 92 GLY A CA 1
ATOM 644 C C . GLY A 1 92 ? -12.010 11.187 15.018 1.00 68.31 92 GLY A C 1
ATOM 645 O O . GLY A 1 92 ? -12.850 10.958 15.885 1.00 68.31 92 GLY A O 1
ATOM 646 N N . GLN A 1 93 ? -12.261 11.015 13.716 1.00 74.31 93 GLN A N 1
ATOM 647 C CA . GLN A 1 93 ? -13.506 10.442 13.184 1.00 74.31 93 GLN A CA 1
ATOM 648 C C . GLN A 1 93 ? -13.261 9.114 12.470 1.00 74.31 93 GLN A C 1
ATOM 650 O O . GLN A 1 93 ? -14.036 8.169 12.617 1.00 74.31 93 GLN A O 1
ATOM 655 N N . SER A 1 94 ? -12.163 9.032 11.728 1.00 85.81 94 SER A N 1
ATOM 656 C CA . SER A 1 94 ? -11.758 7.856 10.981 1.00 85.81 94 SER A CA 1
ATOM 657 C C . SER A 1 94 ? -10.259 7.623 11.115 1.00 85.81 94 SER A C 1
ATOM 659 O O . SER A 1 94 ? -9.474 8.524 11.416 1.00 85.81 94 SER A O 1
ATOM 661 N N . SER A 1 95 ? -9.864 6.374 10.928 1.00 89.38 95 SER A N 1
ATOM 662 C CA . SER A 1 95 ? -8.476 6.000 10.713 1.00 89.38 95 SER A CA 1
ATOM 663 C C . SER A 1 95 ? -8.266 5.684 9.242 1.00 89.38 95 SER A C 1
ATOM 665 O O . SER A 1 95 ? -9.186 5.225 8.565 1.00 89.38 95 SER A O 1
ATOM 667 N N . THR A 1 96 ? -7.059 5.941 8.750 1.00 91.19 96 THR A N 1
ATOM 668 C CA . THR A 1 96 ? -6.682 5.726 7.350 1.00 91.19 96 THR A CA 1
ATOM 669 C C . THR A 1 96 ? -5.311 5.081 7.253 1.00 91.19 96 THR A C 1
ATOM 671 O O . THR A 1 96 ? -4.485 5.248 8.152 1.00 91.19 96 THR A O 1
ATOM 674 N N . ALA A 1 97 ? -5.062 4.365 6.159 1.00 91.62 97 ALA A N 1
ATOM 675 C CA . ALA A 1 97 ? -3.737 3.875 5.797 1.00 91.62 97 ALA A CA 1
ATOM 676 C C . ALA A 1 97 ? -3.602 3.690 4.279 1.00 91.62 97 ALA A C 1
ATOM 678 O O . ALA A 1 97 ? -4.598 3.597 3.557 1.00 91.62 97 ALA A O 1
ATOM 679 N N . ARG A 1 98 ? -2.354 3.614 3.806 1.00 92.62 98 ARG A N 1
ATOM 680 C CA . ARG A 1 98 ? -2.005 3.355 2.402 1.00 92.62 98 ARG A CA 1
ATOM 681 C C . ARG A 1 98 ? -1.293 2.016 2.282 1.00 92.62 98 ARG A C 1
ATOM 683 O O . ARG A 1 98 ? -0.234 1.842 2.873 1.00 92.62 98 ARG A O 1
ATOM 690 N N . CYS A 1 99 ? -1.852 1.066 1.547 1.00 93.25 99 CYS A N 1
ATOM 691 C CA . CYS A 1 99 ? -1.298 -0.281 1.453 1.00 93.25 99 CYS A CA 1
ATOM 692 C C . CYS A 1 99 ? -0.422 -0.438 0.210 1.00 93.25 99 CYS A C 1
ATOM 694 O O . CYS A 1 99 ? -0.878 -0.165 -0.903 1.00 93.25 99 CYS A O 1
ATOM 696 N N . CYS A 1 100 ? 0.782 -0.975 0.399 1.00 92.25 100 CYS A N 1
ATOM 697 C CA . CYS A 1 100 ? 1.668 -1.395 -0.682 1.00 92.25 100 CYS A CA 1
ATOM 698 C C . CYS A 1 100 ? 1.977 -2.885 -0.618 1.00 92.25 100 CYS A C 1
ATOM 700 O O . CYS A 1 100 ? 2.081 -3.459 0.468 1.00 92.25 100 CYS A O 1
ATOM 702 N N . SER A 1 101 ? 2.156 -3.497 -1.791 1.00 90.88 101 SER A N 1
ATOM 703 C CA . SER A 1 101 ? 2.543 -4.900 -1.898 1.00 90.88 101 SER A CA 1
ATOM 704 C C . SER A 1 101 ? 3.876 -5.161 -1.200 1.00 90.88 101 SER A C 1
ATOM 706 O O . SER A 1 101 ? 4.704 -4.262 -1.032 1.00 90.88 101 SER A O 1
ATOM 708 N N . SER A 1 102 ? 4.090 -6.407 -0.785 1.00 87.31 102 SER A N 1
ATOM 709 C CA . SER A 1 102 ? 5.318 -6.806 -0.101 1.00 87.31 102 SER A CA 1
ATOM 710 C C . SER A 1 102 ? 6.554 -6.443 -0.934 1.00 87.31 102 SER A C 1
ATOM 712 O O . SER A 1 102 ? 6.621 -6.728 -2.129 1.00 87.31 102 SER A O 1
ATOM 714 N N . GLY A 1 103 ? 7.532 -5.784 -0.307 1.00 86.31 103 GLY A N 1
ATOM 715 C CA . GLY A 1 103 ? 8.753 -5.316 -0.970 1.00 86.31 103 GLY A CA 1
ATOM 716 C C . GLY A 1 103 ? 8.632 -3.980 -1.716 1.00 86.31 103 GLY A C 1
ATOM 717 O O . GLY A 1 103 ? 9.648 -3.509 -2.229 1.00 86.31 103 GLY A O 1
ATOM 718 N N . PHE A 1 104 ? 7.449 -3.357 -1.753 1.00 90.00 104 PHE A N 1
ATOM 719 C CA . PHE A 1 104 ? 7.241 -2.002 -2.269 1.00 90.00 104 PHE A CA 1
ATOM 720 C C . PHE A 1 104 ? 7.164 -0.994 -1.123 1.00 90.00 104 PHE A C 1
ATOM 722 O O . PHE A 1 104 ? 6.591 -1.277 -0.073 1.00 90.00 104 PHE A O 1
ATOM 729 N N . ALA A 1 105 ? 7.709 0.199 -1.351 1.00 90.50 105 ALA A N 1
ATOM 730 C CA . ALA A 1 105 ? 7.609 1.323 -0.431 1.00 90.50 105 ALA A CA 1
ATOM 731 C C . ALA A 1 105 ? 6.673 2.394 -0.991 1.00 90.50 105 ALA A C 1
ATOM 733 O O . ALA A 1 105 ? 6.670 2.660 -2.194 1.00 90.50 105 ALA A O 1
ATOM 734 N N . LEU A 1 106 ? 5.909 3.037 -0.111 1.00 88.31 106 LEU A N 1
ATOM 735 C CA . LEU A 1 106 ? 5.113 4.204 -0.470 1.00 88.31 106 LEU A CA 1
ATOM 736 C C . LEU A 1 106 ? 6.037 5.365 -0.872 1.00 88.31 106 LEU A C 1
ATOM 738 O O . LEU A 1 106 ? 6.978 5.699 -0.149 1.00 88.31 106 LEU A O 1
ATOM 742 N N . SER A 1 107 ? 5.779 5.972 -2.026 1.00 85.12 107 SER A N 1
ATOM 743 C CA . SER A 1 107 ? 6.629 7.003 -2.614 1.00 85.12 107 SER A CA 1
ATOM 744 C C . SER A 1 107 ? 5.809 8.096 -3.289 1.00 85.12 107 SER A C 1
ATOM 746 O O . SER A 1 107 ? 4.766 7.828 -3.879 1.00 85.12 107 SER A O 1
ATOM 748 N N . LEU A 1 108 ? 6.321 9.325 -3.221 1.00 81.19 108 LEU A N 1
ATOM 749 C CA . LEU A 1 108 ? 5.811 10.471 -3.966 1.00 81.19 108 LEU A CA 1
ATOM 750 C C . LEU A 1 108 ? 6.534 10.546 -5.301 1.00 81.19 108 LEU A C 1
ATOM 752 O O . LEU A 1 108 ? 7.752 10.754 -5.323 1.00 81.19 108 LEU A O 1
ATOM 756 N N . ILE A 1 109 ? 5.799 10.459 -6.404 1.00 71.62 109 ILE A N 1
ATOM 757 C CA . ILE A 1 109 ? 6.380 10.654 -7.727 1.00 71.62 109 ILE A CA 1
ATOM 758 C C . ILE A 1 109 ? 6.127 12.086 -8.213 1.00 71.62 109 ILE A C 1
ATOM 760 O O . ILE A 1 109 ? 5.370 12.350 -9.142 1.00 71.62 109 ILE A O 1
ATOM 764 N N . ASN A 1 110 ? 6.789 13.045 -7.566 1.00 65.38 110 ASN A N 1
ATOM 765 C CA . ASN A 1 110 ? 6.708 14.447 -7.971 1.00 65.38 110 ASN A CA 1
ATOM 766 C C . ASN A 1 110 ? 7.327 14.642 -9.372 1.00 65.38 110 ASN A C 1
ATOM 768 O O . ASN A 1 110 ? 8.422 14.149 -9.641 1.00 65.38 110 ASN A O 1
ATOM 772 N N . ASN A 1 111 ? 6.664 15.424 -10.234 1.00 62.34 111 ASN A N 1
ATOM 773 C CA . ASN A 1 111 ? 7.102 15.781 -11.602 1.00 62.34 111 ASN A CA 1
ATOM 774 C C . ASN A 1 111 ? 7.098 14.633 -12.630 1.00 62.34 111 ASN A C 1
ATOM 776 O O . ASN A 1 111 ? 7.756 14.702 -13.671 1.00 62.34 111 ASN A O 1
ATOM 780 N N . LEU A 1 112 ? 6.347 13.572 -12.346 1.00 63.38 112 LEU A N 1
ATOM 781 C CA . LEU A 1 112 ? 6.271 12.370 -13.164 1.00 63.38 112 LEU A CA 1
ATOM 782 C C . LEU A 1 112 ? 4.803 12.015 -13.353 1.00 63.38 112 LEU A C 1
ATOM 784 O O . LEU A 1 112 ? 4.173 11.403 -12.497 1.00 63.38 112 LEU A O 1
ATOM 788 N N . ARG A 1 113 ? 4.237 12.450 -14.478 1.00 63.12 113 ARG A N 1
ATOM 789 C CA . ARG A 1 113 ? 2.836 12.180 -14.789 1.00 63.12 113 ARG A CA 1
ATOM 790 C C . ARG A 1 113 ? 2.720 10.809 -15.442 1.00 63.12 113 ARG A C 1
ATOM 792 O O . ARG A 1 113 ? 3.086 10.646 -16.604 1.00 63.12 113 ARG A O 1
ATOM 799 N N . ILE A 1 114 ? 2.206 9.843 -14.691 1.00 66.69 114 ILE A N 1
ATOM 800 C CA . ILE A 1 114 ? 1.869 8.516 -15.202 1.00 66.69 114 ILE A CA 1
ATOM 801 C C . ILE A 1 114 ? 0.344 8.454 -15.306 1.00 66.69 114 ILE A C 1
ATOM 803 O O . ILE A 1 114 ? -0.362 8.573 -14.305 1.00 66.69 114 ILE A O 1
ATOM 807 N N . ASP A 1 115 ? -0.178 8.311 -16.523 1.00 67.00 115 ASP A N 1
ATOM 808 C CA . ASP A 1 115 ? -1.624 8.231 -16.729 1.00 67.00 115 ASP A CA 1
ATOM 809 C C . ASP A 1 115 ? -2.202 7.018 -15.981 1.00 67.00 115 ASP A C 1
ATOM 811 O O . ASP A 1 115 ? -1.752 5.885 -16.153 1.00 67.00 115 ASP A O 1
ATOM 815 N N . GLY A 1 116 ? -3.205 7.266 -15.133 1.00 64.62 116 GLY A N 1
ATOM 816 C CA . GLY A 1 116 ? -3.846 6.236 -14.307 1.00 64.62 116 GLY A CA 1
ATOM 817 C C . GLY A 1 116 ? -3.208 5.994 -12.933 1.00 64.62 116 GLY A C 1
ATOM 818 O O . GLY A 1 116 ? -3.652 5.072 -12.243 1.00 64.62 116 GLY A O 1
ATOM 819 N N . PHE A 1 117 ? -2.225 6.809 -12.528 1.00 69.94 117 PHE A N 1
ATOM 820 C CA . PHE A 1 117 ? -1.593 6.752 -11.205 1.00 69.94 117 PHE A CA 1
ATOM 821 C C . PHE A 1 117 ? -1.768 8.068 -10.426 1.00 69.94 117 PHE A C 1
ATOM 823 O O . PHE A 1 117 ? -1.718 9.142 -11.035 1.00 69.94 117 PHE A O 1
ATOM 830 N N . PRO A 1 118 ? -1.976 8.012 -9.098 1.00 71.19 118 PRO A N 1
ATOM 831 C CA . PRO A 1 118 ? -1.935 9.185 -8.237 1.00 71.19 118 PRO A CA 1
ATOM 832 C C . PRO A 1 118 ? -0.493 9.665 -7.989 1.00 71.19 118 PRO A C 1
ATOM 834 O O . PRO A 1 118 ? 0.479 9.008 -8.360 1.00 71.19 118 PRO A O 1
ATOM 837 N N . ASP A 1 119 ? -0.354 10.825 -7.336 1.00 73.06 119 ASP A N 1
ATOM 838 C CA . ASP A 1 119 ? 0.954 11.392 -6.952 1.00 73.06 119 ASP A CA 1
ATOM 839 C C . ASP A 1 119 ? 1.717 10.494 -5.961 1.00 73.06 119 ASP A C 1
ATOM 841 O O . ASP A 1 119 ? 2.948 10.522 -5.886 1.00 73.06 119 ASP A O 1
ATOM 845 N N . MET A 1 120 ? 0.970 9.705 -5.188 1.00 80.88 120 MET A N 1
ATOM 846 C CA . MET A 1 120 ? 1.485 8.650 -4.325 1.00 80.88 120 MET A CA 1
ATOM 847 C C . MET A 1 120 ? 1.397 7.328 -5.069 1.00 80.88 120 MET A C 1
ATOM 849 O O . MET A 1 120 ? 0.386 7.050 -5.695 1.00 80.88 120 MET A O 1
ATOM 853 N N . VAL A 1 121 ? 2.440 6.510 -4.993 1.00 85.75 121 VAL A N 1
ATOM 854 C CA . VAL A 1 121 ? 2.402 5.136 -5.496 1.00 85.75 121 VAL A CA 1
ATOM 855 C C . VAL A 1 121 ? 3.212 4.222 -4.593 1.00 85.75 121 VAL A C 1
ATOM 857 O O . VAL A 1 121 ? 4.012 4.660 -3.767 1.00 85.75 121 VAL A O 1
ATOM 860 N N . CYS A 1 122 ? 3.085 2.927 -4.824 1.00 89.50 122 CYS A N 1
ATOM 861 C CA . CYS A 1 122 ? 3.983 1.929 -4.279 1.00 89.50 122 CYS A CA 1
ATOM 862 C C . CYS A 1 122 ? 5.095 1.650 -5.285 1.00 89.50 122 CYS A C 1
ATOM 864 O O . CYS A 1 122 ? 4.816 1.241 -6.410 1.00 89.50 122 CYS A O 1
ATOM 866 N N . ALA A 1 123 ? 6.350 1.864 -4.890 1.00 89.19 123 ALA A N 1
ATOM 867 C CA . ALA A 1 123 ? 7.510 1.764 -5.765 1.00 89.19 123 ALA A CA 1
ATOM 868 C C . ALA A 1 123 ? 8.555 0.766 -5.244 1.00 89.19 123 ALA A C 1
ATOM 870 O O . ALA A 1 123 ? 8.801 0.657 -4.042 1.00 89.19 123 ALA A O 1
ATOM 871 N N . GLN A 1 124 ? 9.199 0.059 -6.169 1.00 89.75 124 GLN A N 1
ATOM 872 C CA . GLN A 1 124 ? 10.304 -0.858 -5.898 1.00 89.75 124 GLN A CA 1
ATOM 873 C C . GLN A 1 124 ? 11.330 -0.779 -7.031 1.00 89.75 124 GLN A C 1
ATOM 875 O O . GLN A 1 124 ? 10.974 -0.883 -8.201 1.00 89.75 124 GLN A O 1
ATOM 880 N N . ALA A 1 125 ? 12.613 -0.633 -6.707 1.00 85.25 125 ALA A N 1
ATOM 881 C CA . ALA A 1 125 ? 13.674 -0.786 -7.699 1.00 85.25 125 ALA A CA 1
ATOM 882 C C . ALA A 1 125 ? 13.947 -2.276 -7.952 1.00 85.25 125 ALA A C 1
ATOM 884 O O . ALA A 1 125 ? 14.073 -3.059 -7.013 1.00 85.25 125 ALA A O 1
ATOM 885 N N . THR A 1 126 ? 14.058 -2.657 -9.219 1.00 82.38 126 THR A N 1
ATOM 886 C CA . THR A 1 126 ? 14.486 -3.990 -9.648 1.00 82.38 126 THR A CA 1
ATOM 887 C C . THR A 1 126 ? 15.585 -3.869 -10.697 1.00 82.38 126 THR A C 1
ATOM 889 O O . THR A 1 126 ? 15.797 -2.795 -11.252 1.00 82.38 126 THR A O 1
ATOM 892 N N . THR A 1 127 ? 16.285 -4.957 -10.989 1.00 81.81 127 THR A N 1
ATOM 893 C CA . THR A 1 127 ? 17.275 -5.024 -12.070 1.00 81.81 127 THR A CA 1
ATOM 894 C C . THR A 1 127 ? 16.771 -5.956 -13.155 1.00 81.81 127 THR A C 1
ATOM 896 O O . THR A 1 127 ? 16.404 -7.091 -12.861 1.00 81.81 127 THR A O 1
ATOM 899 N N . LEU A 1 128 ? 16.779 -5.501 -14.407 1.00 75.06 128 LEU A N 1
ATOM 900 C CA . LEU A 1 128 ? 16.512 -6.380 -15.543 1.00 75.06 128 LEU A CA 1
ATOM 901 C C . LEU A 1 128 ? 17.699 -7.332 -15.735 1.00 75.06 128 LEU A C 1
ATOM 903 O O . LEU A 1 128 ? 18.832 -6.877 -15.910 1.00 75.06 128 LEU A O 1
ATOM 907 N N . GLU A 1 129 ? 17.433 -8.641 -15.705 1.00 68.00 129 GLU A N 1
ATOM 908 C CA . GLU A 1 129 ? 18.469 -9.686 -15.745 1.00 68.00 129 GLU A CA 1
ATOM 909 C C . GLU A 1 129 ? 19.360 -9.593 -16.996 1.00 68.00 129 GLU A C 1
ATOM 911 O O . GLU A 1 129 ? 20.569 -9.796 -16.903 1.00 68.00 129 GLU A O 1
ATOM 916 N N . ASP A 1 130 ? 18.792 -9.192 -18.138 1.00 67.75 130 ASP A N 1
ATOM 917 C CA . ASP A 1 130 ? 19.507 -9.133 -19.421 1.00 67.75 130 ASP A CA 1
ATOM 918 C C . ASP A 1 130 ? 20.421 -7.909 -19.588 1.00 67.75 130 ASP A C 1
ATOM 920 O O . ASP A 1 130 ? 21.379 -7.954 -20.361 1.00 67.75 130 ASP A O 1
ATOM 924 N N . SER A 1 131 ? 20.144 -6.798 -18.900 1.00 65.12 131 SER A N 1
ATOM 925 C CA . SER A 1 131 ? 20.854 -5.527 -19.117 1.00 65.12 131 SER A CA 1
ATOM 926 C C . SER A 1 131 ? 21.581 -4.994 -17.885 1.00 65.12 131 SER A C 1
ATOM 928 O O . SER A 1 131 ? 22.256 -3.970 -17.988 1.00 65.12 131 SER A O 1
ATOM 930 N N . GLN A 1 132 ? 21.428 -5.644 -16.721 1.00 73.31 132 GLN A N 1
ATOM 931 C CA . GLN A 1 132 ? 21.822 -5.107 -15.406 1.00 73.31 132 GLN A CA 1
ATOM 932 C C . GLN A 1 132 ? 21.301 -3.681 -15.159 1.00 73.31 132 GLN A C 1
ATOM 934 O O . GLN A 1 132 ? 21.819 -2.942 -14.322 1.00 73.31 132 GLN A O 1
ATOM 939 N N . GLN A 1 133 ? 20.268 -3.273 -15.896 1.00 75.12 133 GLN A N 1
ATOM 940 C CA . GLN A 1 133 ? 19.706 -1.943 -15.799 1.00 75.12 133 GLN A CA 1
ATOM 941 C C . GLN A 1 133 ? 18.713 -1.916 -14.645 1.00 75.12 133 GLN A C 1
ATOM 943 O O . GLN A 1 133 ? 17.782 -2.724 -14.593 1.00 75.12 133 GLN A O 1
ATOM 948 N N . SER A 1 134 ? 18.901 -0.965 -13.736 1.00 78.62 134 SER A N 1
ATOM 949 C CA . SER A 1 134 ? 17.924 -0.678 -12.693 1.00 78.62 134 SER A CA 1
ATOM 950 C C . SER A 1 134 ? 16.662 -0.092 -13.323 1.00 78.62 134 SER A C 1
ATOM 952 O O . SER A 1 134 ? 16.717 0.937 -13.998 1.00 78.62 134 SER A O 1
ATOM 954 N N . VAL A 1 135 ? 15.524 -0.738 -13.091 1.00 82.69 135 VAL A N 1
ATOM 955 C CA . VAL A 1 135 ? 14.201 -0.309 -13.541 1.00 82.69 135 VAL A CA 1
ATOM 956 C C . VAL A 1 135 ? 13.282 -0.165 -12.338 1.00 82.69 135 VAL A C 1
ATOM 958 O O . VAL A 1 135 ? 13.327 -0.948 -11.389 1.00 82.69 135 VAL A O 1
ATOM 961 N N . LEU A 1 136 ? 12.446 0.868 -12.363 1.00 85.00 136 LEU A N 1
ATOM 962 C CA . LEU A 1 136 ? 11.460 1.107 -11.320 1.00 85.00 136 LEU A CA 1
ATOM 963 C C . LEU A 1 136 ? 10.198 0.287 -11.599 1.00 85.00 136 LEU A C 1
ATOM 965 O O . LEU A 1 136 ? 9.684 0.313 -12.713 1.00 85.00 136 LEU A O 1
ATOM 969 N N . ARG A 1 137 ? 9.683 -0.411 -10.592 1.00 87.12 137 ARG A N 1
ATOM 970 C CA . ARG A 1 137 ? 8.364 -1.048 -10.590 1.00 87.12 137 ARG A CA 1
ATOM 971 C C . ARG A 1 137 ? 7.411 -0.195 -9.771 1.00 87.12 137 ARG A C 1
ATOM 973 O O . ARG A 1 137 ? 7.775 0.195 -8.663 1.00 87.12 137 ARG A O 1
ATOM 980 N N . VAL A 1 138 ? 6.211 0.067 -10.280 1.00 86.56 138 VAL A N 1
ATOM 981 C CA . VAL A 1 138 ? 5.198 0.879 -9.592 1.00 86.56 138 VAL A CA 1
ATOM 982 C C . VAL A 1 138 ? 3.804 0.265 -9.673 1.00 86.56 138 VAL A C 1
ATOM 984 O O . VAL A 1 138 ? 3.439 -0.335 -10.684 1.00 86.56 138 VAL A O 1
ATOM 987 N N . HIS A 1 139 ? 3.014 0.430 -8.617 1.00 87.12 139 HIS A N 1
ATOM 988 C CA . HIS A 1 139 ? 1.584 0.123 -8.600 1.00 87.12 139 HIS A CA 1
ATOM 989 C C . HIS A 1 139 ? 0.826 1.156 -7.750 1.00 87.12 139 HIS A C 1
ATOM 991 O O . HIS A 1 139 ? 1.420 1.781 -6.870 1.00 87.12 139 HIS A O 1
ATOM 997 N N . ASN A 1 140 ? -0.475 1.326 -7.995 1.00 86.81 140 ASN A N 1
ATOM 998 C CA . ASN A 1 140 ? -1.320 2.200 -7.171 1.00 86.81 140 ASN A CA 1
ATOM 999 C C . ASN A 1 140 ? -1.399 1.678 -5.735 1.00 86.81 140 ASN A C 1
ATOM 1001 O O . ASN A 1 140 ? -1.550 0.471 -5.521 1.00 86.81 140 ASN A O 1
ATOM 1005 N N . GLU A 1 141 ? -1.315 2.570 -4.754 1.00 89.50 141 GLU A N 1
ATOM 1006 C CA . GLU A 1 141 ? -1.608 2.219 -3.373 1.00 89.50 141 GLU A CA 1
ATOM 1007 C C . GLU A 1 141 ? -3.096 1.919 -3.202 1.00 89.50 141 GLU A C 1
ATOM 1009 O O . GLU A 1 141 ? -3.951 2.463 -3.902 1.00 89.50 141 GLU A O 1
ATOM 1014 N N . TRP A 1 142 ? -3.416 1.071 -2.228 1.00 90.94 142 TRP A N 1
ATOM 1015 C CA . TRP A 1 142 ? -4.794 0.982 -1.759 1.00 90.94 142 TRP A CA 1
ATOM 1016 C C . TRP A 1 142 ? -4.996 1.954 -0.616 1.00 90.94 142 TRP A C 1
ATOM 1018 O O . TRP A 1 142 ? -4.284 1.895 0.389 1.00 90.94 142 TRP A O 1
ATOM 1028 N N . PHE A 1 143 ? -5.981 2.829 -0.759 1.00 90.88 143 PHE A N 1
ATOM 1029 C CA . PHE A 1 143 ? -6.385 3.736 0.294 1.00 90.88 143 PHE A CA 1
ATOM 1030 C C . PHE A 1 143 ? -7.503 3.090 1.110 1.00 90.88 143 PHE A C 1
ATOM 1032 O O . PHE A 1 143 ? -8.619 2.897 0.628 1.00 90.88 143 PHE A O 1
ATOM 1039 N N . ILE A 1 144 ? -7.200 2.743 2.357 1.00 92.31 144 ILE A N 1
ATOM 1040 C CA . ILE A 1 144 ? -8.169 2.132 3.265 1.00 92.31 144 ILE A CA 1
ATOM 1041 C C . ILE A 1 144 ? -8.557 3.107 4.368 1.00 92.31 144 ILE A C 1
ATOM 1043 O O . ILE A 1 144 ? -7.730 3.887 4.849 1.00 92.31 144 ILE A O 1
ATOM 1047 N N . SER A 1 145 ? -9.811 3.036 4.798 1.00 92.12 145 SER A N 1
ATOM 1048 C CA . SER A 1 145 ? -10.283 3.754 5.977 1.00 92.12 145 SER A CA 1
ATOM 1049 C C . SER A 1 145 ? -11.230 2.909 6.817 1.00 92.12 145 SER A C 1
ATOM 1051 O O . SER A 1 145 ? -11.815 1.943 6.330 1.00 92.12 145 SER A O 1
ATOM 1053 N N . TRP A 1 146 ? -11.367 3.261 8.092 1.00 92.06 146 TRP A N 1
ATOM 1054 C CA . TRP A 1 146 ? -12.341 2.666 9.006 1.00 92.06 146 TRP A CA 1
ATOM 1055 C C . TRP A 1 146 ? -12.703 3.643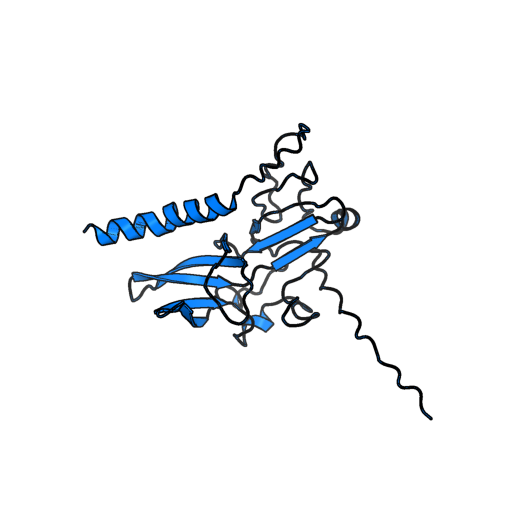 10.124 1.00 92.06 146 TRP A C 1
ATOM 1057 O O . TRP A 1 146 ? -11.868 4.427 10.582 1.00 92.06 146 TRP A O 1
ATOM 1067 N N . ALA A 1 147 ? -13.945 3.592 10.596 1.00 90.19 147 ALA A N 1
ATOM 1068 C CA . ALA A 1 147 ? -14.350 4.269 11.818 1.00 90.19 147 ALA A CA 1
ATOM 1069 C C . ALA A 1 147 ? -13.946 3.441 13.049 1.00 90.19 147 ALA A C 1
ATOM 1071 O O . ALA A 1 147 ? -13.753 2.224 12.979 1.00 90.19 147 ALA A O 1
ATOM 1072 N N . SER A 1 148 ? -13.874 4.075 14.224 1.00 85.31 148 SER A N 1
ATOM 1073 C CA . SER A 1 148 ? -13.612 3.352 15.481 1.00 85.31 148 SER A CA 1
ATOM 1074 C C . SER A 1 148 ? -14.652 2.258 15.764 1.00 85.31 148 SER A C 1
ATOM 1076 O O . SER A 1 148 ? -14.324 1.247 16.379 1.00 85.31 148 SER A O 1
ATOM 1078 N N . SER A 1 149 ? -15.892 2.434 15.294 1.00 88.62 149 SER A N 1
ATOM 1079 C CA . SER A 1 149 ? -16.965 1.438 15.407 1.00 88.62 149 SER A CA 1
ATOM 1080 C C . SER A 1 149 ? -16.736 0.187 14.564 1.00 88.62 149 SER A C 1
ATOM 1082 O O . SER A 1 149 ? -17.313 -0.852 14.874 1.00 88.62 149 SER A O 1
ATOM 1084 N N . ASP A 1 150 ? -15.911 0.273 13.522 1.00 91.81 150 ASP A N 1
ATOM 1085 C CA . ASP A 1 150 ? -15.714 -0.818 12.567 1.00 91.81 150 ASP A CA 1
ATOM 1086 C C . ASP A 1 150 ? -14.628 -1.785 13.040 1.00 91.81 150 ASP A C 1
ATOM 1088 O O . ASP A 1 150 ? -14.634 -2.951 12.652 1.00 91.81 150 ASP A O 1
ATOM 1092 N N . VAL A 1 151 ? -13.733 -1.335 13.929 1.00 89.19 151 VAL A N 1
ATOM 1093 C CA . VAL A 1 151 ? -12.581 -2.097 14.446 1.00 89.19 151 VAL A CA 1
ATOM 1094 C C . VAL A 1 151 ? -12.944 -3.512 14.920 1.00 89.19 151 VAL A C 1
ATOM 1096 O O . VAL A 1 151 ? -12.226 -4.436 14.544 1.00 89.19 151 VAL A O 1
ATOM 1099 N N . PRO A 1 152 ? -14.045 -3.752 15.665 1.00 90.81 152 PRO A N 1
ATOM 1100 C CA . PRO A 1 152 ? -14.416 -5.104 16.092 1.00 90.81 152 PRO A CA 1
ATOM 1101 C C . PRO A 1 152 ? -14.771 -6.056 14.940 1.00 90.81 152 PRO A C 1
ATOM 1103 O O . PRO A 1 152 ? -14.767 -7.268 15.131 1.00 90.81 152 PRO A O 1
ATOM 1106 N N . SER A 1 153 ? -15.116 -5.518 13.767 1.00 92.31 153 SER A N 1
ATOM 1107 C CA . SER A 1 153 ? -15.440 -6.292 12.564 1.00 92.31 153 SER A CA 1
ATOM 1108 C C . SER A 1 153 ? -14.239 -6.508 11.637 1.00 92.31 153 SER A C 1
ATOM 1110 O O . SER A 1 153 ? -14.321 -7.328 10.725 1.00 92.31 153 SER A O 1
ATOM 1112 N N . LEU A 1 154 ? -13.124 -5.806 11.873 1.00 92.25 154 LEU A N 1
ATOM 1113 C CA . LEU A 1 154 ? -11.902 -5.913 11.081 1.00 92.25 154 LEU A CA 1
ATOM 1114 C C . LEU A 1 154 ? -11.010 -7.035 11.607 1.00 92.25 154 LEU A C 1
ATOM 1116 O O . LEU A 1 154 ? -10.721 -7.118 12.799 1.00 92.25 154 LEU A O 1
ATOM 1120 N N . THR A 1 155 ? -10.544 -7.898 10.708 1.00 92.06 155 THR A N 1
ATOM 1121 C CA . THR A 1 155 ? -9.680 -9.030 11.055 1.00 92.06 155 THR A CA 1
ATOM 1122 C C . THR A 1 155 ? -8.490 -9.083 10.113 1.00 92.06 155 THR A C 1
ATOM 1124 O O . THR A 1 155 ? -8.726 -9.355 8.947 1.00 92.06 155 THR A O 1
ATOM 1127 N N . PRO A 1 156 ? -7.234 -8.932 10.570 1.00 89.88 156 PRO A N 1
ATOM 1128 C CA . PRO A 1 156 ? -6.840 -8.617 11.941 1.00 89.88 156 PRO A CA 1
ATOM 1129 C C . PRO A 1 156 ? -7.235 -7.184 12.313 1.00 89.88 156 PRO A C 1
ATOM 1131 O O . PRO A 1 156 ? -7.287 -6.306 11.453 1.00 89.88 156 PRO A O 1
ATOM 1134 N N . ALA A 1 157 ? -7.504 -6.951 13.598 1.00 88.56 157 ALA A N 1
ATOM 1135 C CA . ALA A 1 157 ? -7.848 -5.619 14.076 1.00 88.56 157 ALA A CA 1
ATOM 1136 C C . ALA A 1 157 ? -6.654 -4.667 13.860 1.00 88.56 157 ALA A C 1
ATOM 1138 O O . ALA A 1 157 ? -5.550 -4.978 14.323 1.00 88.56 157 ALA A O 1
ATOM 1139 N N . PRO A 1 158 ? -6.838 -3.530 13.166 1.00 86.44 158 PRO A N 1
ATOM 1140 C CA . PRO A 1 158 ? -5.755 -2.587 12.940 1.00 86.44 158 PRO A CA 1
ATOM 1141 C C . PRO A 1 158 ? -5.332 -1.908 14.251 1.00 86.44 158 PRO A C 1
ATOM 1143 O O . PRO A 1 158 ? -6.184 -1.638 15.113 1.00 86.44 158 PRO A O 1
ATOM 1146 N N . PRO A 1 159 ? -4.032 -1.593 14.408 1.00 83.12 159 PRO A N 1
ATOM 1147 C CA . PRO A 1 159 ? -3.541 -0.868 15.567 1.00 83.12 159 PRO A CA 1
ATOM 1148 C C . PRO A 1 159 ? -4.231 0.492 15.646 1.00 83.12 159 PRO A C 1
ATOM 1150 O O . PRO A 1 159 ? -4.471 1.151 14.635 1.00 83.12 159 PRO A O 1
ATOM 1153 N N . GLN A 1 160 ? -4.557 0.910 16.864 1.00 77.06 160 GLN A N 1
ATOM 1154 C CA . GLN A 1 160 ? -5.137 2.223 17.110 1.00 77.06 160 GLN A CA 1
ATOM 1155 C C . GLN A 1 160 ? -4.008 3.171 17.523 1.00 77.06 160 GLN A C 1
ATOM 1157 O O . GLN A 1 160 ? -3.352 2.903 18.535 1.00 77.06 160 GLN A O 1
ATOM 1162 N N . PRO A 1 161 ? -3.753 4.260 16.776 1.00 70.38 161 PRO A N 1
ATOM 1163 C CA . PRO A 1 161 ? -2.824 5.291 17.216 1.00 70.38 161 PRO A CA 1
ATOM 1164 C C . PRO A 1 161 ? -3.229 5.810 18.597 1.00 70.38 161 PRO A C 1
ATOM 1166 O O . PRO A 1 161 ? -4.408 6.046 18.856 1.00 70.38 161 PRO A O 1
ATOM 1169 N N . ALA A 1 162 ? -2.255 6.026 19.484 1.00 67.56 162 ALA A N 1
ATOM 1170 C CA . ALA A 1 162 ? -2.533 6.518 20.835 1.00 67.56 162 ALA A CA 1
ATOM 1171 C C . ALA A 1 162 ? -3.147 7.936 20.849 1.00 67.56 162 ALA A C 1
ATOM 1173 O O . ALA A 1 162 ? -3.817 8.307 21.812 1.00 67.56 162 ALA A O 1
ATOM 1174 N N . CYS A 1 163 ? -2.925 8.726 19.791 1.00 68.69 163 CYS A N 1
ATOM 1175 C CA . CYS A 1 163 ? -3.358 10.117 19.669 1.00 68.69 163 CYS A CA 1
ATOM 1176 C C . CYS A 1 163 ? -3.829 10.399 18.230 1.00 68.69 163 CYS A C 1
ATOM 1178 O O . CYS A 1 163 ? -3.290 9.822 17.286 1.00 68.69 163 CYS A O 1
ATOM 1180 N N . SER A 1 164 ? -4.750 11.351 18.039 1.00 67.56 164 SER A N 1
ATOM 1181 C CA . SER A 1 164 ? -5.183 11.806 16.701 1.00 67.56 164 SER A CA 1
ATOM 1182 C C . SER A 1 164 ? -4.084 12.524 15.900 1.00 67.56 164 SER A C 1
ATOM 1184 O O . SER A 1 164 ? -4.188 12.721 14.697 1.00 67.56 164 SER A O 1
ATOM 1186 N N . THR A 1 165 ? -3.000 12.940 16.549 1.00 65.81 165 THR A N 1
ATOM 1187 C CA . THR A 1 165 ? -1.831 13.520 15.870 1.00 65.81 165 THR A CA 1
ATOM 1188 C C . THR A 1 165 ? -0.714 12.504 15.644 1.00 65.81 165 THR A C 1
ATOM 1190 O O . THR A 1 165 ? 0.248 12.806 14.941 1.00 65.81 165 THR A O 1
ATOM 1193 N N . SER A 1 166 ? -0.824 11.309 16.230 1.00 69.19 166 SER A N 1
ATOM 1194 C CA . SER A 1 166 ? 0.174 10.254 16.087 1.00 69.19 166 SER A CA 1
ATOM 1195 C C . SER A 1 166 ? -0.054 9.491 14.792 1.00 69.19 166 SER A C 1
ATOM 1197 O O . SER A 1 166 ? -1.183 9.140 14.444 1.00 69.19 166 SER A O 1
ATOM 1199 N N . ARG A 1 167 ? 1.040 9.205 14.090 1.00 76.81 167 ARG A N 1
ATOM 1200 C CA . ARG A 1 167 ? 1.031 8.388 12.882 1.00 76.81 167 ARG A CA 1
ATOM 1201 C C . ARG A 1 167 ? 1.952 7.198 13.095 1.00 76.81 167 ARG A C 1
ATOM 1203 O O . ARG A 1 167 ? 3.100 7.372 13.490 1.00 76.81 167 ARG A O 1
ATOM 1210 N N . ILE A 1 168 ? 1.435 6.006 12.841 1.00 80.81 168 ILE A N 1
ATOM 1211 C CA . ILE A 1 168 ? 2.202 4.767 12.837 1.00 80.81 168 ILE A CA 1
ATOM 1212 C C . ILE A 1 168 ? 2.841 4.666 11.445 1.00 80.81 168 ILE A C 1
ATOM 1214 O O . ILE A 1 168 ? 2.106 4.620 10.453 1.00 80.81 168 ILE A O 1
ATOM 1218 N N . PRO A 1 169 ? 4.184 4.689 11.328 1.00 81.44 169 PRO A N 1
ATOM 1219 C CA . PRO A 1 169 ? 4.842 4.767 10.026 1.00 81.44 169 PRO A CA 1
ATOM 1220 C C . PRO A 1 169 ? 4.509 3.576 9.135 1.00 81.44 169 PRO A C 1
ATOM 1222 O O . PRO A 1 169 ? 4.176 3.762 7.964 1.00 81.44 169 PRO A O 1
ATOM 1225 N N . THR A 1 170 ? 4.577 2.373 9.707 1.00 85.12 170 THR A N 1
ATOM 1226 C CA . THR A 1 170 ? 4.303 1.120 9.012 1.00 85.12 170 THR A CA 1
ATOM 1227 C C . THR A 1 170 ? 3.621 0.100 9.916 1.00 85.12 170 THR A C 1
ATOM 1229 O O . THR A 1 170 ? 3.847 0.060 11.126 1.00 85.12 170 THR A O 1
ATOM 1232 N N . TRP A 1 171 ? 2.795 -0.750 9.314 1.00 86.38 171 TRP A N 1
ATOM 1233 C CA . TRP A 1 171 ? 2.181 -1.909 9.954 1.00 86.38 171 TRP A CA 1
ATOM 1234 C C . TRP A 1 171 ? 1.873 -2.985 8.912 1.00 86.38 171 TRP A C 1
ATOM 1236 O O . TRP A 1 171 ? 1.450 -2.661 7.809 1.00 86.38 171 TRP A O 1
ATOM 1246 N N . ILE A 1 172 ? 2.040 -4.260 9.248 1.00 88.00 172 ILE A N 1
ATOM 1247 C CA . ILE A 1 172 ? 1.608 -5.376 8.398 1.00 88.00 172 ILE A CA 1
ATOM 1248 C C . ILE A 1 172 ? 0.419 -6.060 9.086 1.00 88.00 172 ILE A C 1
ATOM 1250 O O . ILE A 1 172 ? 0.516 -6.375 10.275 1.00 88.00 172 ILE A O 1
ATOM 1254 N N . PRO A 1 173 ? -0.703 -6.317 8.384 1.00 85.25 173 PRO A N 1
ATOM 1255 C CA . PRO A 1 173 ? -1.840 -7.019 8.961 1.00 85.25 173 PRO A CA 1
ATOM 1256 C C . PRO A 1 173 ? -1.446 -8.343 9.619 1.00 85.25 173 PRO A C 1
ATOM 1258 O O . PRO A 1 173 ? -1.031 -9.285 8.949 1.00 85.25 173 PRO A O 1
ATOM 1261 N N . GLY A 1 174 ? -1.633 -8.417 10.938 1.00 80.06 174 GLY A N 1
ATOM 1262 C CA . GLY A 1 174 ? -1.349 -9.607 11.746 1.00 80.06 174 GLY A CA 1
ATOM 1263 C C . GLY A 1 174 ? -0.068 -9.508 12.574 1.00 80.06 174 GLY A C 1
ATOM 1264 O O . GLY A 1 174 ? 0.123 -10.325 13.475 1.00 80.06 174 GLY A O 1
ATOM 1265 N N . ASP A 1 175 ? 0.761 -8.488 12.343 1.00 80.00 175 ASP A N 1
ATOM 1266 C CA . ASP A 1 175 ? 1.931 -8.228 13.176 1.00 80.00 175 ASP A CA 1
ATOM 1267 C C . ASP A 1 175 ? 1.531 -7.584 14.508 1.00 80.00 175 ASP A C 1
ATOM 1269 O O . ASP A 1 175 ? 0.783 -6.605 14.561 1.00 80.00 175 ASP A O 1
ATOM 1273 N N . ASN A 1 176 ? 2.082 -8.130 15.597 1.00 67.06 176 ASN A N 1
ATOM 1274 C CA . ASN A 1 176 ? 1.897 -7.625 16.964 1.00 67.06 176 ASN A CA 1
ATOM 1275 C C . ASN A 1 176 ? 2.949 -6.573 17.362 1.00 67.06 176 ASN A C 1
ATOM 1277 O O . ASN A 1 176 ? 2.820 -5.929 18.401 1.00 67.06 176 ASN A O 1
ATOM 1281 N N . ALA A 1 177 ? 4.014 -6.425 16.570 1.00 59.41 177 ALA A N 1
ATOM 1282 C CA . ALA A 1 177 ? 5.112 -5.504 16.833 1.00 59.41 177 ALA A CA 1
ATOM 1283 C C . ALA A 1 177 ? 4.829 -4.160 16.155 1.00 59.41 177 ALA A C 1
ATOM 1285 O O . ALA A 1 177 ? 5.338 -3.879 15.074 1.00 59.41 177 ALA A O 1
ATOM 1286 N N . VAL A 1 178 ? 3.986 -3.344 16.782 1.00 65.00 178 VAL A N 1
ATOM 1287 C CA . VAL A 1 178 ? 3.719 -1.980 16.318 1.00 65.00 178 VAL A CA 1
ATOM 1288 C C . VAL A 1 178 ? 4.262 -1.008 17.347 1.00 65.00 178 VAL A C 1
ATOM 1290 O O . VAL A 1 178 ? 3.837 -1.030 18.502 1.00 65.00 178 VAL A O 1
ATOM 1293 N N . ASP A 1 179 ? 5.202 -0.159 16.937 1.00 62.69 179 ASP A N 1
ATOM 1294 C CA . ASP A 1 179 ? 5.578 0.999 17.742 1.00 62.69 179 ASP A CA 1
ATOM 1295 C C . ASP A 1 179 ? 4.430 2.014 17.668 1.00 62.69 179 ASP A C 1
ATOM 1297 O O . ASP A 1 179 ? 4.264 2.737 16.685 1.00 62.69 179 ASP A O 1
ATOM 1301 N N . LEU A 1 180 ? 3.579 2.008 18.696 1.00 62.09 180 LEU A N 1
ATOM 1302 C CA . LEU A 1 180 ? 2.411 2.887 18.804 1.00 62.09 180 LEU A CA 1
ATOM 1303 C C . LEU A 1 180 ? 2.794 4.344 19.134 1.00 62.09 180 LEU A C 1
ATOM 1305 O O . LEU A 1 180 ? 1.908 5.189 19.290 1.00 62.09 180 LEU A O 1
ATOM 1309 N N . GLY A 1 181 ? 4.094 4.643 19.225 1.00 54.81 181 GLY A N 1
ATOM 1310 C CA . GLY A 1 181 ? 4.623 5.933 19.634 1.00 54.81 181 GLY A CA 1
ATOM 1311 C C . GLY A 1 181 ? 4.548 6.157 21.148 1.00 54.81 181 GLY A C 1
ATOM 1312 O O . GLY A 1 181 ? 3.919 5.415 21.904 1.00 54.81 181 GLY A O 1
ATOM 1313 N N . SER A 1 182 ? 5.219 7.214 21.606 1.00 54.16 182 SER A N 1
ATOM 1314 C CA . SER A 1 182 ? 5.202 7.646 23.011 1.00 54.16 182 SER A CA 1
ATOM 1315 C C . SER A 1 182 ? 3.794 8.104 23.440 1.00 54.16 182 SER A C 1
ATOM 1317 O O . SER A 1 182 ? 3.076 8.684 22.618 1.00 54.16 182 SER A O 1
ATOM 1319 N N . PRO A 1 183 ? 3.384 7.915 24.715 1.00 54.75 183 PRO A N 1
ATOM 1320 C CA . PRO A 1 183 ? 2.122 8.449 25.230 1.00 54.75 183 PRO A CA 1
ATOM 1321 C C . PRO A 1 183 ? 2.021 9.961 25.003 1.00 54.75 183 PRO A C 1
ATOM 1323 O O . PRO A 1 183 ? 3.015 10.676 25.134 1.00 54.75 183 PRO A O 1
ATOM 1326 N N . CYS A 1 184 ? 0.813 10.427 24.670 1.00 57.50 184 CYS A N 1
ATOM 1327 C CA . CYS A 1 184 ? 0.521 11.798 24.255 1.00 57.50 184 CYS A CA 1
ATOM 1328 C C . CYS A 1 184 ? 1.004 12.834 25.292 1.00 57.50 184 CYS A C 1
ATOM 1330 O O . CYS A 1 184 ? 0.279 13.199 26.218 1.00 57.50 184 CYS A O 1
ATOM 1332 N N . THR A 1 185 ? 2.220 13.351 25.137 1.00 53.38 185 THR A N 1
ATOM 1333 C CA . THR A 1 185 ? 2.665 14.563 25.824 1.00 53.38 185 THR A CA 1
ATOM 1334 C C . THR A 1 185 ? 2.197 15.745 24.996 1.00 53.38 185 THR A C 1
ATOM 1336 O O . THR A 1 185 ? 2.745 16.029 23.934 1.00 53.38 185 THR A O 1
ATOM 1339 N N . GLY A 1 186 ? 1.123 16.388 25.450 1.00 50.53 186 GLY A N 1
ATOM 1340 C CA . GLY A 1 186 ? 0.518 17.518 24.764 1.00 50.53 186 GLY A CA 1
ATOM 1341 C C . GLY A 1 186 ? 1.460 18.714 24.667 1.00 50.53 186 GLY A C 1
ATOM 1342 O O . GLY A 1 186 ? 1.567 19.497 25.603 1.00 50.53 186 GLY A O 1
ATOM 1343 N N . THR A 1 187 ? 2.042 18.909 23.493 1.00 38.50 187 THR A N 1
ATOM 1344 C CA . THR A 1 187 ? 2.128 20.226 22.863 1.00 38.50 187 THR A CA 1
ATOM 1345 C C . THR A 1 187 ? 1.746 20.059 21.393 1.00 38.50 187 THR A C 1
ATOM 1347 O O . THR A 1 187 ? 2.159 19.077 20.773 1.00 38.50 187 THR A O 1
ATOM 1350 N N . PRO A 1 188 ? 0.949 20.973 20.809 1.00 42.88 188 PRO A N 1
ATOM 1351 C CA . PRO A 1 188 ? 0.747 21.025 19.370 1.00 42.88 188 PRO A CA 1
ATOM 1352 C C . PRO A 1 188 ? 2.047 21.542 18.755 1.00 42.88 188 PRO A C 1
ATOM 1354 O O . PRO A 1 188 ? 2.164 22.705 18.373 1.00 42.88 188 PRO A O 1
ATOM 1357 N N . ASN A 1 189 ? 3.072 20.698 18.735 1.00 39.66 189 ASN A N 1
ATOM 1358 C CA . ASN A 1 189 ? 4.224 20.976 17.914 1.00 39.66 189 ASN A CA 1
ATOM 1359 C C . ASN A 1 189 ? 3.726 20.787 16.485 1.00 39.66 189 ASN A C 1
ATOM 1361 O O . ASN A 1 189 ? 3.403 19.680 16.066 1.00 39.66 189 ASN A O 1
ATOM 1365 N N . ASN A 1 190 ? 3.670 21.891 15.743 1.00 44.31 190 ASN A N 1
ATOM 1366 C CA . ASN A 1 190 ? 3.504 21.911 14.289 1.00 44.31 190 ASN A CA 1
ATOM 1367 C C . ASN A 1 190 ? 4.666 21.204 13.558 1.00 44.31 190 ASN A C 1
ATOM 1369 O O . ASN A 1 190 ? 4.769 21.273 12.335 1.00 44.31 190 ASN A O 1
ATOM 1373 N N . ASP A 1 191 ? 5.528 20.513 14.298 1.00 38.72 191 ASP A N 1
ATOM 1374 C CA . ASP A 1 191 ? 6.492 19.560 13.799 1.00 38.72 191 ASP A CA 1
ATOM 1375 C C . ASP A 1 191 ? 5.739 18.277 13.456 1.00 38.72 191 ASP A C 1
ATOM 1377 O O . ASP A 1 191 ? 5.791 17.281 14.172 1.00 38.72 191 ASP A O 1
ATOM 1381 N N . VAL A 1 192 ? 5.035 18.296 12.323 1.00 40.31 192 VAL A N 1
ATOM 1382 C CA . VAL A 1 192 ? 4.920 17.078 11.522 1.00 40.31 192 VAL A CA 1
ATOM 1383 C C . VAL A 1 192 ? 6.366 16.629 11.314 1.00 40.31 192 VAL A C 1
ATOM 1385 O O . VAL A 1 192 ? 7.110 17.363 10.651 1.00 40.31 192 VAL A O 1
ATOM 1388 N N . PRO A 1 193 ? 6.827 15.487 11.864 1.00 37.19 193 PRO A N 1
ATOM 1389 C CA . PRO A 1 193 ? 8.090 14.938 11.425 1.00 37.19 193 PRO A CA 1
ATOM 1390 C C . PRO A 1 193 ? 7.876 14.675 9.943 1.00 37.19 193 PRO A C 1
ATOM 1392 O O . PRO A 1 193 ? 7.058 13.842 9.549 1.00 37.19 193 PRO A O 1
ATOM 1395 N N . SER A 1 194 ? 8.515 15.493 9.115 1.00 35.59 194 SER A N 1
ATOM 1396 C CA . SER A 1 194 ? 8.488 15.385 7.668 1.00 35.59 194 SER A CA 1
ATOM 1397 C C . SER A 1 194 ? 9.270 14.122 7.295 1.00 35.59 194 SER A C 1
ATOM 1399 O O . SER A 1 194 ? 10.359 14.190 6.740 1.00 35.59 194 SER A O 1
ATOM 1401 N N . HIS A 1 195 ? 8.717 12.948 7.613 1.00 41.44 195 HIS A N 1
ATOM 1402 C CA . HIS A 1 195 ? 9.213 11.651 7.160 1.00 41.44 195 HIS A CA 1
ATOM 1403 C C . HIS A 1 195 ? 9.008 11.471 5.647 1.00 41.44 195 HIS A C 1
ATOM 1405 O O . HIS A 1 195 ? 9.541 10.527 5.071 1.00 41.44 195 HIS A O 1
ATOM 1411 N N . GLN A 1 196 ? 8.376 12.442 4.965 1.00 40.34 196 GLN A N 1
ATOM 1412 C CA . GLN A 1 196 ? 8.527 12.613 3.515 1.00 40.34 196 GLN A CA 1
ATOM 1413 C C . GLN A 1 196 ? 10.004 12.685 3.090 1.00 40.34 196 GLN A C 1
ATOM 1415 O O . GLN A 1 196 ? 10.332 12.291 1.974 1.00 40.34 196 GLN A O 1
ATOM 1420 N N . LYS A 1 197 ? 10.913 13.142 3.966 1.00 36.34 197 LYS A N 1
ATOM 1421 C CA . LYS A 1 197 ? 12.354 13.162 3.672 1.00 36.34 197 LYS A CA 1
ATOM 1422 C C . LYS A 1 197 ? 13.034 11.811 3.876 1.00 36.34 197 LYS A C 1
ATOM 1424 O O . LYS A 1 197 ? 13.999 11.530 3.173 1.00 36.34 197 LYS A O 1
ATOM 1429 N N . ASP A 1 198 ? 12.515 10.948 4.745 1.00 38.34 198 ASP A N 1
ATOM 1430 C CA . ASP A 1 198 ? 13.164 9.668 5.054 1.00 38.34 198 ASP A CA 1
ATOM 1431 C C . ASP A 1 198 ? 12.829 8.570 4.048 1.00 38.34 198 ASP A C 1
ATOM 1433 O O . ASP A 1 198 ? 13.672 7.713 3.794 1.00 38.34 198 ASP A O 1
ATOM 1437 N N . ALA A 1 199 ? 11.679 8.651 3.372 1.00 43.88 199 ALA A N 1
ATOM 1438 C CA . ALA A 1 199 ? 11.437 7.848 2.173 1.00 43.88 199 ALA A CA 1
ATOM 1439 C C . ALA A 1 199 ? 12.478 8.168 1.079 1.00 43.88 199 ALA A C 1
ATOM 1441 O O . ALA A 1 199 ? 13.011 7.262 0.442 1.00 43.88 199 ALA A O 1
ATOM 1442 N N . GLY A 1 200 ? 12.842 9.448 0.922 1.00 42.28 200 GLY A N 1
ATOM 1443 C CA . GLY A 1 200 ? 13.892 9.893 0.001 1.00 42.28 200 GLY A CA 1
ATOM 1444 C C . GLY A 1 200 ? 15.313 9.516 0.439 1.00 42.28 200 GLY A C 1
ATOM 1445 O O . GLY A 1 200 ? 16.141 9.191 -0.407 1.00 42.28 20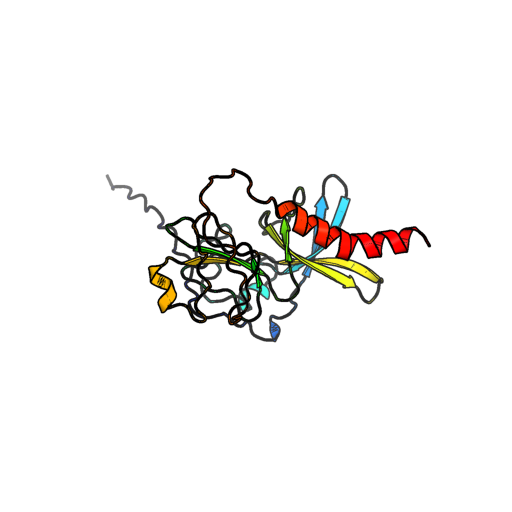0 GLY A O 1
ATOM 1446 N N . VAL A 1 201 ? 15.609 9.504 1.743 1.00 45.41 201 VAL A N 1
ATOM 1447 C CA . VAL A 1 201 ? 16.920 9.078 2.274 1.00 45.41 201 VAL A CA 1
ATOM 1448 C C . VAL A 1 201 ? 17.079 7.556 2.224 1.00 45.41 201 VAL A C 1
ATOM 1450 O O . VAL A 1 201 ? 18.156 7.076 1.876 1.00 45.41 201 VAL A O 1
ATOM 1453 N N . ALA A 1 202 ? 16.016 6.787 2.477 1.00 48.09 202 ALA A N 1
ATOM 1454 C CA . ALA A 1 202 ? 16.005 5.343 2.250 1.00 48.09 202 ALA A CA 1
ATOM 1455 C C . ALA A 1 202 ? 16.185 5.017 0.758 1.00 48.09 202 ALA A C 1
ATOM 1457 O O . ALA A 1 202 ? 16.974 4.137 0.418 1.00 48.09 202 ALA A O 1
ATOM 1458 N N . LEU A 1 203 ? 15.551 5.788 -0.138 1.00 47.53 203 LEU A N 1
ATOM 1459 C CA . LEU A 1 203 ? 15.808 5.737 -1.579 1.00 47.53 203 LEU A CA 1
ATOM 1460 C C . LEU A 1 203 ? 17.279 6.083 -1.890 1.00 47.53 203 LEU A C 1
ATOM 1462 O O . LEU A 1 203 ? 17.928 5.364 -2.633 1.00 47.53 203 LEU A O 1
ATOM 1466 N N . PHE A 1 204 ? 17.869 7.124 -1.296 1.00 50.00 204 PHE A N 1
ATOM 1467 C CA . PHE A 1 204 ? 19.273 7.490 -1.540 1.00 50.00 204 PHE A CA 1
ATOM 1468 C C . PHE A 1 204 ? 20.269 6.438 -1.016 1.00 50.00 204 PHE A C 1
ATOM 1470 O O . PHE A 1 204 ? 21.283 6.176 -1.659 1.00 50.00 204 PHE A O 1
ATOM 1477 N N . LEU A 1 205 ? 19.977 5.780 0.108 1.00 51.72 205 LEU A N 1
ATOM 1478 C CA . LEU A 1 205 ? 20.824 4.717 0.657 1.00 51.72 205 LEU A CA 1
ATOM 1479 C C . LEU A 1 205 ? 20.665 3.379 -0.080 1.00 51.72 205 LEU A C 1
ATOM 1481 O O . LEU A 1 205 ? 21.655 2.673 -0.250 1.00 51.72 205 LEU A O 1
ATOM 1485 N N . MET A 1 206 ? 19.462 3.042 -0.556 1.00 50.97 206 MET A N 1
ATOM 1486 C CA . MET A 1 206 ? 19.197 1.778 -1.263 1.00 50.97 206 MET A CA 1
ATOM 1487 C C . MET A 1 206 ? 19.411 1.877 -2.783 1.00 50.97 206 MET A C 1
ATOM 1489 O O . MET A 1 206 ? 19.815 0.900 -3.404 1.00 50.97 206 MET A O 1
ATOM 1493 N N . ILE A 1 207 ? 19.166 3.044 -3.390 1.00 54.75 207 ILE A N 1
ATOM 1494 C CA . ILE A 1 207 ? 19.265 3.295 -4.842 1.00 54.75 207 ILE A CA 1
ATOM 1495 C C . ILE A 1 207 ? 20.446 4.212 -5.180 1.00 54.75 207 ILE A C 1
ATOM 1497 O O . ILE A 1 207 ? 21.152 3.952 -6.148 1.00 54.75 207 ILE A O 1
ATOM 1501 N N . GLY A 1 208 ? 20.730 5.248 -4.386 1.00 45.06 208 GLY A N 1
ATOM 1502 C CA . GLY A 1 208 ? 21.857 6.159 -4.650 1.00 45.06 208 GLY A CA 1
ATOM 1503 C C . GLY A 1 208 ? 23.231 5.522 -4.415 1.00 45.06 208 GLY A C 1
ATOM 1504 O O . GLY A 1 208 ? 24.156 5.736 -5.197 1.00 45.06 208 GLY A O 1
ATOM 1505 N N . LEU A 1 209 ? 23.367 4.689 -3.382 1.00 50.72 209 LEU A N 1
ATOM 1506 C CA . LEU A 1 209 ? 24.639 4.057 -3.024 1.00 50.72 209 LEU A CA 1
ATOM 1507 C C . LEU A 1 209 ? 25.167 3.055 -4.079 1.00 50.72 209 LEU A C 1
ATOM 1509 O O . LEU A 1 209 ? 26.356 3.137 -4.395 1.00 50.72 209 LEU A O 1
ATOM 1513 N N . PRO A 1 210 ? 24.349 2.181 -4.707 1.00 47.81 210 PRO A N 1
ATOM 1514 C CA . PRO A 1 210 ? 24.820 1.373 -5.836 1.00 47.81 210 PRO A CA 1
ATOM 1515 C C . PRO A 1 210 ? 25.061 2.200 -7.111 1.00 47.81 210 PRO A C 1
ATOM 1517 O O . PRO A 1 210 ? 26.010 1.9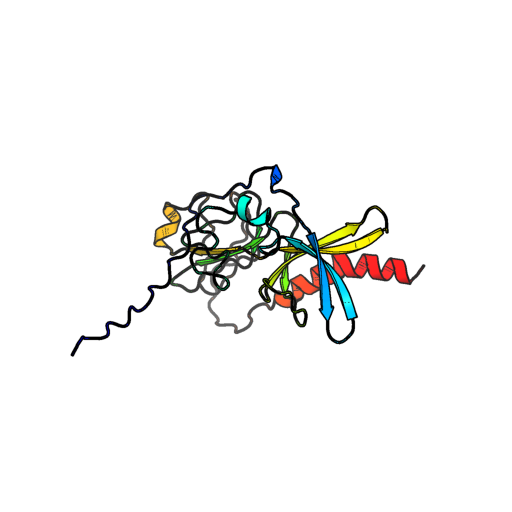15 -7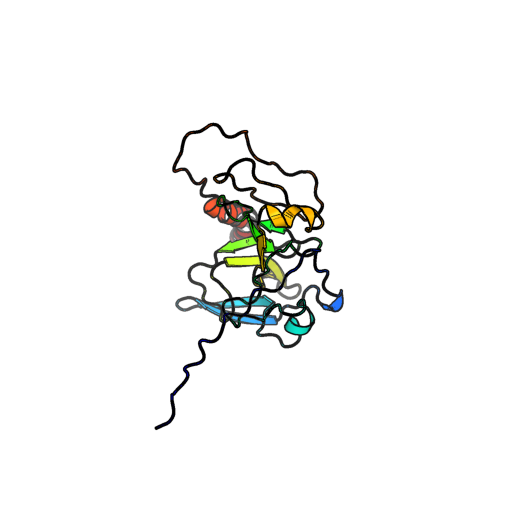.838 1.00 47.81 210 PRO A O 1
ATOM 1520 N N . LEU A 1 211 ? 24.276 3.257 -7.370 1.00 48.56 211 LEU A N 1
ATOM 1521 C CA . LEU A 1 211 ? 24.462 4.118 -8.550 1.00 48.56 211 LEU A CA 1
ATOM 1522 C C . LEU A 1 211 ? 25.780 4.915 -8.512 1.00 48.56 211 LEU A C 1
ATOM 1524 O O . LEU A 1 211 ? 26.418 5.088 -9.549 1.00 48.56 211 LEU A O 1
ATOM 1528 N N . ILE A 1 212 ? 26.222 5.371 -7.334 1.00 53.75 212 ILE A N 1
ATOM 1529 C CA . ILE A 1 212 ? 27.485 6.118 -7.178 1.00 53.75 212 ILE A CA 1
ATOM 1530 C C . ILE A 1 212 ? 28.704 5.196 -7.326 1.00 53.75 212 ILE A C 1
ATOM 1532 O O . ILE A 1 212 ? 29.699 5.597 -7.926 1.00 53.75 212 ILE A O 1
ATOM 1536 N N . PHE A 1 213 ? 28.635 3.955 -6.832 1.00 43.31 213 PHE A N 1
ATOM 1537 C CA . PHE A 1 213 ? 29.741 2.999 -6.965 1.00 43.31 213 PHE A CA 1
ATOM 1538 C C . PHE A 1 213 ? 30.001 2.577 -8.419 1.00 43.31 213 PHE A C 1
ATOM 1540 O O . PHE A 1 213 ? 31.153 2.358 -8.780 1.00 43.31 213 PHE A O 1
ATOM 1547 N N . VAL A 1 214 ? 28.968 2.519 -9.266 1.00 50.41 214 VAL A N 1
ATOM 1548 C CA . VAL A 1 214 ? 29.108 2.175 -10.696 1.00 50.41 214 VAL A CA 1
ATOM 1549 C C . VAL A 1 214 ? 29.675 3.335 -11.528 1.00 50.41 214 VAL A C 1
ATOM 1551 O O . VAL A 1 214 ? 30.287 3.096 -12.561 1.00 50.41 214 VAL A O 1
ATOM 1554 N N . ALA A 1 215 ? 29.536 4.588 -11.083 1.00 44.16 215 ALA A N 1
ATOM 1555 C CA . ALA A 1 215 ? 30.060 5.758 -11.797 1.00 44.16 215 ALA A CA 1
ATOM 1556 C C . ALA A 1 215 ? 31.526 6.114 -11.454 1.00 44.16 215 ALA A C 1
ATOM 1558 O O . ALA A 1 215 ? 32.087 7.020 -12.071 1.00 44.16 215 ALA A O 1
ATOM 1559 N N . ILE A 1 216 ? 32.136 5.453 -10.458 1.00 47.53 216 ILE A N 1
ATOM 1560 C CA . ILE A 1 216 ? 33.501 5.740 -9.959 1.00 47.53 216 ILE A CA 1
ATOM 1561 C C . ILE A 1 216 ? 34.512 4.624 -10.330 1.00 47.53 216 ILE A C 1
ATOM 1563 O O . ILE A 1 216 ? 35.692 4.721 -9.992 1.00 47.53 216 ILE A O 1
ATOM 1567 N N . ILE A 1 217 ? 34.092 3.592 -11.070 1.00 42.00 217 ILE A N 1
ATOM 1568 C CA . ILE A 1 217 ? 34.964 2.525 -11.606 1.00 42.00 217 ILE A CA 1
ATOM 1569 C C . ILE A 1 217 ? 35.072 2.683 -13.122 1.00 42.00 217 ILE A C 1
ATOM 1571 O O . ILE A 1 217 ? 36.207 2.564 -13.636 1.00 42.00 217 ILE A O 1
#

Foldseek 3Di:
DDDDDDPPPDQFDAAAALEADDFPPVQPPDWDWDWFDFPHDIAIATEQAPVDPVNVSRDDPRLQVRHLVCRLEHPQHDYHAQWKWFFFAAQPFKTKTWTDHHQWDWAAPPRTDDPSEDRIWTKHWDADPVPSDIHIYTYHIRIHMYGPVCQVSHVVRDDDQLDNLDTFGIDGRPDPDTCSDDHDPDDPPPCPVCCSVVVVVVCCVVPVVVVVVVVVD

pLDDT: mean 72.51, std 17.22, range [35.59, 93.81]

Organism: NCBI:txid1536484